Protein AF-A0A9Q0L7C4-F1 (afdb_monomer_lite)

Radius of gyration: 19.55 Å; chains: 1; bounding box: 54×39×62 Å

Sequence (307 aa):
MKTTFSQVNKKNINKKAIEIRDCLKNEELEFISFDTEFSGGLKPINLQNKPEEIHAEYISIAKSFALLQVGISFFFFHKENKEDTKETRKLYCKTYNFWIIPKKYFKSDTQSLLFLLSHNFSFDKHLEKSIQFLPENRIKEKKEEKEKENSEILPEELLLILMKEIFITKKEKKGFVPIVGHNALYDLYFVYQQLLNDIPDFSSFMKLLDETMPLFFDTKYLSSSFLSIPAFLHLPDVYRGAININKEKNLFEIVEMETNTSYHDAGYDSYVTGFSFAIFRELISKENLKKSTKHFFFGDFFFQDKK

pLDDT: mean 84.87, std 16.29, range [29.58, 98.62]

Secondary structure (DSSP, 8-state):
---EEEEE-TTTHHHHHHHHHHHHH-TTEEEEEEEEEESS------TTS-HHHHHHHHHHHHHHB-EEEEEEEEEEEEEE--TTS--EEEEEEEEEEEEEEESS--B--HHHHHHHHHTT--HHHHHHHPEEE--HHHHHHHHHTT-SS-PPPPHHHHHHHHHHHHHT-EETTTEEPPEEESSTHHHHHHIIIIII-----HHHHHHHHHHH-S-EEEHHHHHTTT----TT--HHHHHHHHHHHHHHHT--EE-----S--SSSHHHHHHHHHHHHHHHHHHS-HHHHHHHTS-TTTHHHHHTT--

InterPro domains:
  IPR006941 Ribonuclease CAF1 [PF04857] (8-150)
  IPR006941 Ribonuclease CAF1 [PF04857] (177-277)
  IPR012337 Ribonuclease H-like superfamily [SSF53098] (6-296)
  IPR036397 Ribonuclease H superfamily [G3DSA:3.30.420.10] (7-300)
  IPR051181 CAF1 family poly(A)-specific ribonucleases [PTHR15092] (7-176)

Organism: Anaeramoeba ignava (NCBI:txid1746090)

Foldseek 3Di:
DFADEAEAFQVCLVVVLVVLVVLLPDPQFAAKEKFWAKLDDPDDDPLQDDPQVVVVSLLVQLVAIWTFKMKMKTKGWDWDDDPPDDTFIEIHIYIYIAGATEPDDHDHDPVSVVVCVVQVNDPVCSVVTHQYEAEPVVVVVVVVVPPDDPDDQHSHNSQLVSLLCRQQRQDPPPGDHAYEYAVCLSVVSNCCPGRYHRQDGPVVNLVVCCNRHLRYYHLLVLLVVPDPDDSPDDLVNLLVSLVVLCVVVVLHHYNDYPDPHDPPRGNVSRVSRVSSVVSSVSVDDPVVSVVVSPDPNRPCSNCVPPD

Structure (mmCIF, N/CA/C/O backbone):
data_AF-A0A9Q0L7C4-F1
#
_entry.id   AF-A0A9Q0L7C4-F1
#
loop_
_atom_site.group_PDB
_atom_site.id
_atom_site.type_symbol
_atom_site.label_atom_id
_atom_site.label_alt_id
_atom_site.label_comp_id
_atom_site.label_asym_id
_atom_site.label_entity_id
_atom_site.label_seq_id
_atom_site.pdbx_PDB_ins_code
_atom_site.Cartn_x
_atom_site.Cartn_y
_atom_site.Cartn_z
_atom_site.occupancy
_atom_site.B_iso_or_equiv
_atom_site.auth_seq_id
_atom_site.auth_comp_id
_atom_site.auth_asym_id
_atom_site.auth_atom_id
_atom_site.pdbx_PDB_model_num
ATOM 1 N N . MET A 1 1 ? -19.866 -4.400 10.665 1.00 74.06 1 MET A N 1
ATOM 2 C CA . MET A 1 1 ? -18.869 -4.068 9.619 1.00 74.06 1 MET A CA 1
ATOM 3 C C . MET A 1 1 ? -17.850 -5.195 9.566 1.00 74.06 1 MET A C 1
ATOM 5 O O . MET A 1 1 ? -17.693 -5.864 10.579 1.00 74.06 1 MET A O 1
ATOM 9 N N . LYS A 1 2 ? -17.243 -5.473 8.409 1.00 86.94 2 LYS A N 1
ATOM 10 C CA . LYS A 1 2 ? -16.303 -6.592 8.253 1.00 86.94 2 LYS A CA 1
ATOM 11 C C . LYS A 1 2 ? -15.023 -6.113 7.596 1.00 86.94 2 LYS A C 1
ATOM 13 O O . LYS A 1 2 ? -15.081 -5.270 6.700 1.00 86.94 2 LYS A O 1
ATOM 18 N N . THR A 1 3 ? -13.915 -6.695 8.025 1.00 91.38 3 THR A N 1
ATOM 19 C CA . THR A 1 3 ? -12.651 -6.574 7.317 1.00 91.38 3 THR A CA 1
ATOM 20 C C . THR A 1 3 ? -12.664 -7.478 6.091 1.00 91.38 3 THR A C 1
ATOM 22 O O . THR A 1 3 ? -13.143 -8.610 6.162 1.00 91.38 3 THR A O 1
ATOM 25 N N . THR A 1 4 ? -12.204 -6.972 4.947 1.00 95.25 4 THR A N 1
ATOM 26 C CA . THR A 1 4 ? -12.309 -7.691 3.667 1.00 95.25 4 THR A CA 1
ATOM 27 C C . THR A 1 4 ? -11.027 -7.621 2.860 1.00 95.25 4 THR A C 1
ATOM 29 O O . THR A 1 4 ? -10.454 -6.543 2.731 1.00 95.25 4 THR A O 1
ATOM 32 N N . PHE A 1 5 ? -10.683 -8.726 2.203 1.00 96.00 5 PHE A N 1
ATOM 33 C CA . PHE A 1 5 ? -9.648 -8.791 1.176 1.00 96.00 5 PHE A CA 1
ATOM 34 C C . PHE A 1 5 ? -10.271 -8.859 -0.222 1.00 96.00 5 PHE A C 1
ATOM 36 O O . PHE A 1 5 ? -11.296 -9.512 -0.428 1.00 96.00 5 PHE A O 1
ATOM 43 N N . SER A 1 6 ? -9.666 -8.214 -1.215 1.00 95.50 6 SER A N 1
ATOM 44 C CA . SER A 1 6 ? -10.106 -8.296 -2.607 1.00 95.50 6 SER A CA 1
ATOM 45 C C . SER A 1 6 ? -8.937 -8.245 -3.578 1.00 95.50 6 SER A C 1
ATOM 47 O O . SER A 1 6 ? -8.205 -7.265 -3.634 1.00 95.50 6 SER A O 1
ATOM 49 N N . GLN A 1 7 ? -8.835 -9.261 -4.431 1.00 96.19 7 GLN A N 1
ATOM 50 C CA . GLN A 1 7 ? -7.939 -9.221 -5.580 1.00 96.19 7 GLN A CA 1
ATOM 51 C C . GLN A 1 7 ? -8.499 -8.288 -6.663 1.00 96.19 7 GLN A C 1
ATOM 53 O O . GLN A 1 7 ? -9.640 -8.459 -7.106 1.00 96.19 7 GLN A O 1
ATOM 58 N N . VAL A 1 8 ? -7.687 -7.349 -7.142 1.00 98.00 8 VAL A N 1
ATOM 59 C CA . VAL A 1 8 ? -7.979 -6.447 -8.261 1.00 98.00 8 VAL A CA 1
ATOM 60 C C . VAL A 1 8 ? -7.141 -6.857 -9.469 1.00 98.00 8 VAL A C 1
ATOM 62 O O . VAL A 1 8 ? -5.944 -7.117 -9.358 1.00 98.00 8 VAL A O 1
ATOM 65 N N . ASN A 1 9 ? -7.789 -6.986 -10.623 1.00 97.44 9 ASN A N 1
ATOM 66 C CA . ASN A 1 9 ? -7.196 -7.441 -11.875 1.00 97.44 9 ASN A CA 1
ATOM 67 C C . ASN A 1 9 ? -7.948 -6.847 -13.080 1.00 97.44 9 ASN A C 1
ATOM 69 O O . ASN A 1 9 ? -8.971 -6.173 -12.925 1.00 97.44 9 ASN A O 1
ATOM 73 N N . LYS A 1 10 ? -7.481 -7.121 -14.304 1.00 96.00 10 LYS A N 1
ATOM 74 C CA . LYS A 1 10 ? -8.027 -6.487 -15.518 1.00 96.00 10 LYS A CA 1
ATOM 75 C C . LYS A 1 10 ? -9.510 -6.770 -15.776 1.00 96.00 10 LYS A C 1
ATOM 77 O O . LYS A 1 10 ? -10.153 -5.999 -16.475 1.00 96.00 10 LYS A O 1
ATOM 82 N N . LYS A 1 11 ? -10.062 -7.857 -15.221 1.00 96.06 11 LYS A N 1
ATOM 83 C CA . LYS A 1 11 ? -11.472 -8.242 -15.404 1.00 96.06 11 LYS A CA 1
ATOM 84 C C . LYS A 1 11 ? -12.410 -7.536 -14.425 1.00 96.06 11 LYS A C 1
ATOM 86 O O . LYS A 1 11 ? -13.597 -7.429 -14.710 1.00 96.06 11 LYS A O 1
ATOM 91 N N . ASN A 1 12 ? -11.918 -7.101 -13.262 1.00 97.31 12 ASN A N 1
ATOM 92 C CA . ASN A 1 12 ? -12.771 -6.584 -12.185 1.00 97.31 12 ASN A CA 1
ATOM 93 C C . ASN A 1 12 ? -12.435 -5.158 -11.721 1.00 97.31 12 ASN A C 1
ATOM 95 O O . ASN A 1 12 ? -13.162 -4.636 -10.873 1.00 97.31 12 ASN A O 1
ATOM 99 N N . ILE A 1 13 ? -11.399 -4.519 -12.279 1.00 97.38 13 ILE A N 1
ATOM 100 C CA . ILE A 1 13 ? -10.976 -3.169 -11.881 1.00 97.38 13 ILE A CA 1
ATOM 101 C C . ILE A 1 13 ? -12.117 -2.145 -11.949 1.00 97.38 13 ILE A C 1
ATOM 103 O O . ILE A 1 13 ? -12.251 -1.354 -11.026 1.00 97.38 13 ILE A O 1
ATOM 107 N N . ASN A 1 14 ? -13.003 -2.214 -12.949 1.00 96.00 14 ASN A N 1
ATOM 108 C CA . ASN A 1 14 ? -14.150 -1.303 -13.065 1.00 96.00 14 ASN A CA 1
ATOM 109 C C . ASN A 1 14 ? -15.092 -1.392 -11.855 1.00 96.00 14 ASN A C 1
ATOM 111 O O . ASN A 1 14 ? -15.464 -0.377 -11.271 1.00 96.00 14 ASN A O 1
ATOM 115 N N . LYS A 1 15 ? -15.431 -2.614 -11.426 1.00 96.94 15 LYS A N 1
ATOM 116 C CA . LYS A 1 15 ? -16.264 -2.831 -10.236 1.00 96.94 15 LYS A CA 1
ATOM 117 C C . LYS A 1 15 ? -15.532 -2.383 -8.970 1.00 96.94 15 LYS A C 1
ATOM 119 O O . LYS A 1 15 ? -16.112 -1.702 -8.130 1.00 96.94 15 LYS A O 1
ATOM 124 N N . LYS A 1 16 ? -14.254 -2.746 -8.842 1.00 97.88 16 LYS A N 1
ATOM 125 C CA . LYS A 1 16 ? -13.447 -2.430 -7.656 1.00 97.88 16 LYS A CA 1
ATOM 126 C C . LYS A 1 16 ? -13.162 -0.936 -7.522 1.00 97.88 16 LYS A C 1
ATOM 128 O O . LYS A 1 16 ? -13.118 -0.446 -6.403 1.00 97.88 16 LYS A O 1
ATOM 133 N N . ALA A 1 17 ? -13.075 -0.199 -8.627 1.00 97.88 17 ALA A N 1
ATOM 134 C CA . ALA A 1 17 ? -12.933 1.254 -8.629 1.00 97.88 17 ALA A CA 1
ATOM 135 C C . ALA A 1 17 ? -14.090 1.956 -7.904 1.00 97.88 17 ALA A C 1
ATOM 137 O O . ALA A 1 17 ? -13.863 2.919 -7.176 1.00 97.88 17 ALA A O 1
ATOM 138 N N . ILE A 1 18 ? -15.321 1.462 -8.076 1.00 97.62 18 ILE A N 1
ATOM 139 C CA . ILE A 1 18 ? -16.500 1.988 -7.376 1.00 97.62 18 ILE A CA 1
ATOM 140 C C . ILE A 1 18 ? -16.344 1.752 -5.869 1.00 97.62 18 ILE A C 1
ATOM 142 O O . ILE A 1 18 ? -16.393 2.699 -5.090 1.00 97.62 18 ILE A O 1
ATOM 146 N N . GLU A 1 19 ? -16.038 0.512 -5.473 1.00 97.81 19 GLU A N 1
ATOM 147 C CA . GLU A 1 19 ? -15.849 0.143 -4.063 1.00 97.81 19 GLU A CA 1
ATOM 148 C C . GLU A 1 19 ? -14.710 0.942 -3.393 1.00 97.81 19 GLU A C 1
ATOM 150 O O . GLU A 1 19 ? -14.832 1.363 -2.241 1.00 97.81 19 GLU A O 1
ATOM 155 N N . ILE A 1 20 ? -13.610 1.193 -4.112 1.00 98.31 20 ILE A N 1
ATOM 156 C CA . ILE A 1 20 ? -12.473 2.002 -3.646 1.00 98.31 20 ILE A CA 1
ATOM 157 C C . ILE A 1 20 ? -12.876 3.465 -3.463 1.00 98.31 20 ILE A C 1
ATOM 159 O O . ILE A 1 20 ? -12.565 4.066 -2.436 1.00 98.31 20 ILE A O 1
ATOM 163 N N . ARG A 1 21 ? -13.605 4.050 -4.416 1.00 97.75 21 ARG A N 1
ATOM 164 C CA . ARG A 1 21 ? -14.084 5.433 -4.290 1.00 97.75 21 ARG A CA 1
ATOM 165 C C . ARG A 1 21 ? -15.065 5.596 -3.137 1.00 97.75 21 ARG A C 1
ATOM 167 O O . ARG A 1 21 ? -15.039 6.629 -2.472 1.00 97.75 21 ARG A O 1
ATOM 174 N N . ASP A 1 22 ? -15.869 4.579 -2.844 1.00 97.25 22 ASP A N 1
ATOM 175 C CA . ASP A 1 22 ? -16.721 4.572 -1.654 1.00 97.25 22 ASP A CA 1
ATOM 176 C C . ASP A 1 22 ? -15.884 4.546 -0.365 1.00 97.25 22 ASP A C 1
ATOM 178 O O . ASP A 1 22 ? -16.193 5.265 0.586 1.00 97.25 22 ASP A O 1
ATOM 182 N N . CYS A 1 23 ? -14.772 3.796 -0.343 1.00 97.38 23 CYS A N 1
ATOM 183 C CA . CYS A 1 23 ? -13.805 3.837 0.762 1.00 97.38 23 CYS A CA 1
ATOM 184 C C . CYS A 1 23 ? -13.217 5.244 0.935 1.00 97.38 23 CYS A C 1
ATOM 186 O O . CYS A 1 23 ? -13.205 5.772 2.046 1.00 97.38 23 CYS A O 1
ATOM 188 N N . LEU A 1 24 ? -12.794 5.871 -0.166 1.00 96.75 24 LEU A N 1
ATOM 189 C CA . LEU A 1 24 ? -12.242 7.227 -0.181 1.00 96.75 24 LEU A CA 1
ATOM 190 C C . LEU A 1 24 ? -13.250 8.295 0.237 1.00 96.75 24 LEU A C 1
ATOM 192 O O . LEU A 1 24 ? -12.851 9.310 0.800 1.00 96.75 24 LEU A O 1
ATOM 196 N N . LYS A 1 25 ? -14.549 8.093 -0.002 1.00 95.38 25 LYS A N 1
ATOM 197 C CA . LYS A 1 25 ? -15.619 9.022 0.401 1.00 95.38 25 LYS A CA 1
ATOM 198 C C . LYS A 1 25 ? -16.098 8.810 1.833 1.00 95.38 25 LYS A C 1
ATOM 200 O O . LYS A 1 25 ? -16.542 9.769 2.447 1.00 95.38 25 LYS A O 1
ATOM 205 N N . ASN A 1 26 ? -15.931 7.620 2.403 1.00 94.56 26 ASN A N 1
ATOM 206 C CA . ASN A 1 26 ? -16.371 7.322 3.765 1.00 94.56 26 ASN A CA 1
ATOM 207 C C . ASN A 1 26 ? -15.717 8.260 4.806 1.00 94.56 26 ASN A C 1
ATOM 209 O O . ASN A 1 26 ? -14.494 8.406 4.849 1.00 94.56 26 ASN A O 1
ATOM 213 N N . GLU A 1 27 ? -16.534 8.907 5.638 1.00 92.62 27 GLU A N 1
ATOM 214 C CA . GLU A 1 27 ? -16.107 9.837 6.695 1.00 92.62 27 GLU A CA 1
ATOM 215 C C . GLU A 1 27 ? -15.359 9.146 7.846 1.00 92.62 27 GLU A C 1
ATOM 217 O O . GLU A 1 27 ? -14.544 9.772 8.529 1.00 92.62 27 GLU A O 1
ATOM 222 N N . GLU A 1 28 ? -15.578 7.843 8.034 1.00 93.38 28 GLU A N 1
ATOM 223 C CA . GLU A 1 28 ? -14.842 7.016 8.994 1.00 93.38 28 GLU A CA 1
ATOM 224 C C . GLU A 1 28 ? -13.431 6.659 8.511 1.00 93.38 28 GLU A C 1
ATOM 226 O O . GLU A 1 28 ? -12.688 6.042 9.269 1.00 93.38 28 GLU A O 1
ATOM 231 N N . LEU A 1 29 ? -13.047 7.003 7.270 1.00 95.62 29 LEU A N 1
ATOM 232 C CA . LEU A 1 29 ? -11.689 6.759 6.780 1.00 95.62 29 LEU A CA 1
ATOM 233 C C . LEU A 1 29 ? -10.694 7.560 7.623 1.00 95.62 29 LEU A C 1
ATOM 235 O O . LEU A 1 29 ? -10.816 8.784 7.768 1.00 95.62 29 LEU A O 1
ATOM 239 N N . GLU A 1 30 ? -9.705 6.854 8.156 1.00 94.50 30 GLU A N 1
ATOM 240 C CA . GLU A 1 30 ? -8.716 7.414 9.072 1.00 94.50 30 GLU A CA 1
ATOM 241 C C . GLU A 1 30 ? -7.321 7.474 8.465 1.00 94.50 30 GLU A C 1
ATOM 243 O O . GLU A 1 30 ? -6.618 8.458 8.675 1.00 94.50 30 GLU A O 1
ATOM 248 N N . PHE A 1 31 ? -6.922 6.446 7.719 1.00 96.56 31 PHE A N 1
ATOM 249 C CA . PHE A 1 31 ? -5.659 6.396 6.988 1.00 96.56 31 PHE A CA 1
ATOM 250 C C . PHE A 1 31 ? -5.698 5.279 5.940 1.00 96.56 31 PHE A C 1
ATOM 252 O O . PHE A 1 31 ? -6.603 4.435 5.928 1.00 96.56 31 PHE A O 1
ATOM 259 N N . ILE A 1 32 ? -4.702 5.282 5.063 1.00 98.31 32 ILE A N 1
ATOM 260 C CA . ILE A 1 32 ? -4.476 4.258 4.049 1.00 98.31 32 ILE A CA 1
ATOM 261 C C . ILE A 1 32 ? -3.085 3.689 4.291 1.00 98.31 32 ILE A C 1
ATOM 263 O O . ILE A 1 32 ? -2.140 4.431 4.538 1.00 98.31 32 ILE A O 1
ATOM 267 N N . SER A 1 33 ? -2.954 2.372 4.228 1.00 98.44 33 SER A N 1
ATOM 268 C CA . SER A 1 33 ? -1.645 1.717 4.240 1.00 98.44 33 SER A CA 1
ATOM 269 C C . SER A 1 33 ? -1.411 0.988 2.933 1.00 98.44 33 SER A C 1
ATOM 271 O O . SER A 1 33 ? -2.373 0.589 2.271 1.00 98.44 33 SER A O 1
ATOM 273 N N . PHE A 1 34 ? -0.153 0.801 2.565 1.00 98.38 34 PHE A N 1
ATOM 274 C CA . PHE A 1 34 ? 0.222 0.107 1.346 1.00 98.38 34 PHE A CA 1
ATOM 275 C C . PHE A 1 34 ? 1.518 -0.679 1.525 1.00 98.38 34 PHE A C 1
ATOM 277 O O . PHE A 1 34 ? 2.285 -0.421 2.450 1.00 98.38 34 PHE A O 1
ATOM 284 N N . ASP A 1 35 ? 1.703 -1.639 0.633 1.00 98.25 35 ASP A N 1
ATOM 285 C CA . ASP A 1 35 ? 2.908 -2.447 0.476 1.00 98.25 35 ASP A CA 1
ATOM 286 C C . ASP A 1 35 ? 2.975 -2.926 -0.983 1.00 98.25 35 ASP A C 1
ATOM 288 O O . ASP A 1 35 ? 1.970 -2.831 -1.710 1.00 98.25 35 ASP A O 1
ATOM 292 N N . THR A 1 36 ? 4.139 -3.374 -1.453 1.00 97.69 36 THR A N 1
ATOM 293 C CA . THR A 1 36 ? 4.322 -3.749 -2.855 1.00 97.69 36 THR A CA 1
ATOM 294 C C . THR A 1 36 ? 5.252 -4.943 -3.066 1.00 97.69 36 THR A C 1
ATOM 296 O O . THR A 1 36 ? 6.170 -5.188 -2.297 1.00 97.69 36 THR A O 1
ATOM 299 N N . GLU A 1 37 ? 5.037 -5.664 -4.174 1.00 97.44 37 GLU A N 1
ATOM 300 C CA . GLU A 1 37 ? 5.918 -6.758 -4.609 1.00 97.44 37 GLU A CA 1
ATOM 301 C C . GLU A 1 37 ? 6.603 -6.417 -5.933 1.00 97.44 37 GLU A C 1
ATOM 303 O O . GLU A 1 37 ? 5.961 -5.912 -6.865 1.00 97.44 37 GLU A O 1
ATOM 308 N N . PHE A 1 38 ? 7.886 -6.764 -6.057 1.00 96.06 38 PHE A N 1
ATOM 309 C CA . PHE A 1 38 ? 8.725 -6.400 -7.203 1.00 96.06 38 PHE A CA 1
ATOM 310 C C . PHE A 1 38 ? 9.298 -7.616 -7.931 1.00 96.06 38 PHE A C 1
ATOM 312 O O . PHE A 1 38 ? 9.560 -8.660 -7.342 1.00 96.06 38 PHE A O 1
ATOM 319 N N . SER A 1 39 ? 9.602 -7.461 -9.221 1.00 96.25 39 SER A N 1
ATOM 320 C CA . SER A 1 39 ? 10.328 -8.482 -9.990 1.00 96.25 39 SER A CA 1
ATOM 321 C C . SER A 1 39 ? 11.807 -8.595 -9.617 1.00 96.25 39 SER A C 1
ATOM 323 O O . SER A 1 39 ? 12.495 -9.480 -10.134 1.00 96.25 39 SER A O 1
ATOM 325 N N . GLY A 1 40 ? 12.320 -7.680 -8.796 1.00 94.69 40 GLY A N 1
ATOM 326 C CA . GLY A 1 40 ? 13.713 -7.656 -8.393 1.00 94.69 40 GLY A CA 1
ATOM 327 C C . GLY A 1 40 ? 14.231 -6.277 -8.020 1.00 94.69 40 GLY A C 1
ATOM 328 O O . GLY A 1 40 ? 13.475 -5.315 -7.919 1.00 94.69 40 GLY A O 1
ATOM 329 N N . GLY A 1 41 ? 15.550 -6.191 -7.869 1.00 89.00 41 GLY A N 1
ATOM 330 C CA . GLY A 1 41 ? 16.254 -4.940 -7.587 1.00 89.00 41 GLY A CA 1
ATOM 331 C C . GLY A 1 41 ? 16.372 -4.613 -6.100 1.00 89.00 41 GLY A C 1
ATOM 332 O O . GLY A 1 41 ? 16.829 -3.517 -5.767 1.00 89.00 41 GLY A O 1
ATOM 333 N N . LEU A 1 42 ? 16.002 -5.551 -5.223 1.00 82.56 42 LEU A N 1
ATOM 334 C CA . LEU A 1 42 ? 16.181 -5.455 -3.777 1.00 82.56 42 LEU A CA 1
ATOM 335 C C . LEU A 1 42 ? 17.677 -5.533 -3.447 1.00 82.56 42 LEU A C 1
ATOM 337 O O . LEU A 1 42 ? 18.233 -6.605 -3.208 1.00 82.56 42 LEU A O 1
ATOM 341 N N . LYS A 1 43 ? 18.352 -4.386 -3.491 1.00 74.31 43 LYS A N 1
ATOM 342 C CA . LYS A 1 43 ? 19.759 -4.253 -3.116 1.00 74.31 43 LYS A CA 1
ATOM 343 C C . LYS A 1 43 ? 19.871 -3.515 -1.787 1.00 74.31 43 LYS A C 1
ATOM 345 O O . LYS A 1 43 ? 19.182 -2.510 -1.608 1.00 74.31 43 LYS A O 1
ATOM 350 N N . PRO A 1 44 ? 20.740 -3.968 -0.868 1.00 70.25 44 PRO A N 1
ATOM 351 C CA . PRO A 1 44 ? 21.048 -3.185 0.316 1.00 70.25 44 PRO A CA 1
ATOM 352 C C . PRO A 1 44 ? 21.679 -1.862 -0.128 1.00 70.25 44 PRO A C 1
ATOM 354 O O . PRO A 1 44 ? 22.692 -1.860 -0.828 1.00 70.25 44 PRO A O 1
ATOM 357 N N . ILE A 1 45 ? 21.067 -0.744 0.262 1.00 69.31 45 ILE A N 1
ATOM 358 C CA . ILE A 1 45 ? 21.650 0.573 0.017 1.00 69.31 45 ILE A CA 1
ATOM 359 C C . ILE A 1 45 ? 22.890 0.721 0.886 1.00 69.31 45 ILE A C 1
ATOM 361 O O . ILE A 1 45 ? 22.856 0.433 2.085 1.00 69.31 45 ILE A O 1
ATOM 365 N N . ASN A 1 46 ? 23.954 1.275 0.313 1.00 76.19 46 ASN A N 1
ATOM 366 C CA . ASN A 1 46 ? 25.014 1.833 1.131 1.00 76.19 46 ASN A CA 1
ATOM 367 C C . ASN A 1 46 ? 24.579 3.200 1.675 1.00 76.19 46 ASN A C 1
ATOM 369 O O . ASN A 1 46 ? 24.684 4.207 0.979 1.00 76.19 46 ASN A O 1
ATOM 373 N N . LEU A 1 47 ? 24.110 3.236 2.923 1.00 70.06 47 LEU A N 1
ATOM 374 C CA . LEU A 1 47 ? 23.676 4.469 3.594 1.00 70.06 47 LEU A CA 1
ATOM 375 C C . LEU A 1 47 ? 24.807 5.492 3.808 1.00 70.06 47 LEU A C 1
ATOM 377 O O . LEU A 1 47 ? 24.539 6.614 4.220 1.00 70.06 47 LEU A O 1
ATOM 381 N N . GLN A 1 48 ? 26.061 5.138 3.507 1.00 78.88 48 GLN A N 1
ATOM 382 C CA . GLN A 1 48 ? 27.178 6.086 3.482 1.00 78.88 48 GLN A CA 1
ATOM 383 C C . GLN A 1 48 ? 27.191 6.963 2.220 1.00 78.88 48 GLN A C 1
ATOM 385 O O . GLN A 1 48 ? 27.891 7.978 2.194 1.00 78.88 48 GLN A O 1
ATOM 390 N N . A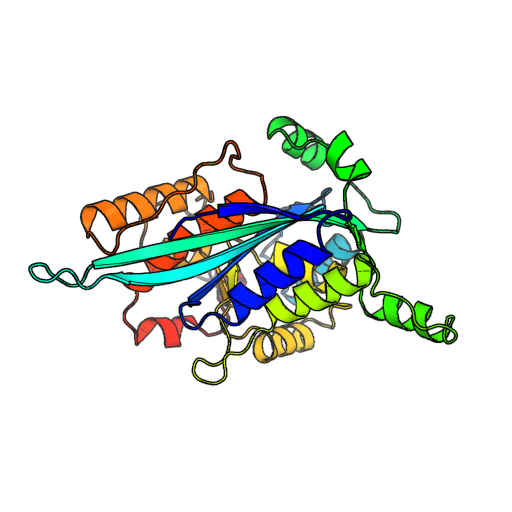SN A 1 49 ? 26.454 6.578 1.173 1.00 82.62 49 ASN A N 1
ATOM 391 C CA . ASN A 1 49 ? 26.338 7.361 -0.053 1.00 82.62 49 ASN A CA 1
ATOM 392 C C . ASN A 1 49 ? 25.543 8.649 0.198 1.00 82.62 49 ASN A C 1
ATOM 394 O O . ASN A 1 49 ? 24.748 8.752 1.136 1.00 82.62 49 ASN A O 1
ATOM 398 N N . LYS A 1 50 ? 25.729 9.643 -0.674 1.00 87.81 50 LYS A N 1
ATOM 399 C CA . LYS A 1 50 ? 24.960 10.890 -0.581 1.00 87.81 50 LYS A CA 1
ATOM 400 C C . LYS A 1 50 ? 23.478 10.641 -0.907 1.00 87.81 50 LYS A C 1
ATOM 402 O O . LYS A 1 50 ? 23.186 9.783 -1.745 1.00 87.81 50 LYS A O 1
ATOM 407 N N . PRO A 1 51 ? 22.538 11.414 -0.329 1.00 87.00 51 PRO A N 1
ATOM 408 C CA . PRO A 1 51 ? 21.110 11.277 -0.623 1.00 87.00 51 PRO A CA 1
ATOM 409 C C . PRO A 1 51 ? 20.788 11.308 -2.122 1.00 87.00 51 PRO A C 1
ATOM 411 O O . PRO A 1 51 ? 19.982 10.514 -2.598 1.00 87.00 51 PRO A O 1
ATOM 414 N N . GLU A 1 52 ? 21.462 12.169 -2.884 1.00 90.69 52 GLU A N 1
ATOM 415 C CA . GLU A 1 52 ? 21.283 12.305 -4.330 1.00 90.69 52 GLU A CA 1
ATOM 416 C C . GLU A 1 52 ? 21.757 11.067 -5.107 1.00 90.69 52 GLU A C 1
ATOM 418 O O . GLU A 1 52 ? 21.156 10.705 -6.119 1.00 90.69 52 GLU A O 1
ATOM 423 N N . GLU A 1 53 ? 22.810 10.396 -4.635 1.00 90.62 53 GLU A N 1
ATOM 424 C CA . GLU A 1 53 ? 23.332 9.166 -5.244 1.00 90.62 53 GLU A CA 1
ATOM 425 C C . GLU A 1 53 ? 22.357 8.007 -5.022 1.00 90.62 53 GLU A C 1
ATOM 427 O O . GLU A 1 53 ? 22.037 7.272 -5.956 1.00 90.62 53 GLU A O 1
ATOM 432 N N . ILE A 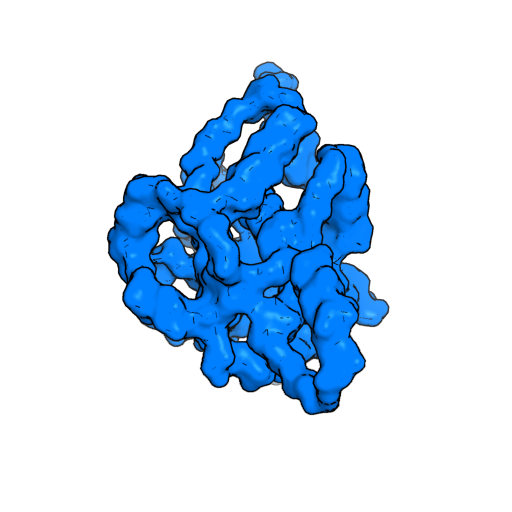1 54 ? 21.819 7.896 -3.807 1.00 89.19 54 ILE A N 1
ATOM 433 C CA . ILE A 1 54 ? 20.824 6.879 -3.444 1.00 89.19 54 ILE A CA 1
ATOM 434 C C . ILE A 1 54 ? 19.519 7.113 -4.195 1.00 89.19 54 ILE A C 1
ATOM 436 O O . ILE A 1 54 ? 18.930 6.180 -4.737 1.00 89.19 54 ILE A O 1
ATOM 440 N N . HIS A 1 55 ? 19.097 8.370 -4.291 1.00 91.94 55 HIS A N 1
ATOM 441 C CA . HIS A 1 55 ? 17.955 8.777 -5.093 1.00 91.94 55 HIS A CA 1
ATOM 442 C C . HIS A 1 55 ? 18.121 8.375 -6.568 1.00 91.94 55 HIS A C 1
ATOM 444 O O . HIS A 1 55 ? 17.225 7.753 -7.144 1.00 91.94 55 HIS A O 1
ATOM 450 N N . ALA A 1 56 ? 19.277 8.660 -7.176 1.00 93.00 56 ALA A N 1
ATOM 451 C CA . ALA A 1 56 ? 19.562 8.271 -8.557 1.00 93.00 56 ALA A CA 1
ATOM 452 C C . ALA A 1 56 ? 19.583 6.742 -8.745 1.00 93.00 56 ALA A C 1
ATOM 454 O O . ALA A 1 56 ? 19.070 6.232 -9.748 1.00 93.00 56 ALA A O 1
ATOM 455 N N . GLU A 1 57 ? 20.135 6.000 -7.781 1.00 92.12 57 GLU A N 1
ATOM 456 C CA . GLU A 1 57 ? 20.130 4.537 -7.788 1.00 92.12 57 GLU A CA 1
ATOM 457 C C . GLU A 1 57 ? 18.701 3.982 -7.729 1.00 92.12 57 GLU A C 1
ATOM 459 O O . GLU A 1 57 ? 18.327 3.148 -8.557 1.00 92.12 57 GLU A O 1
ATOM 464 N N . TYR A 1 58 ? 17.866 4.496 -6.827 1.00 92.88 58 TYR A N 1
ATOM 465 C CA . TYR A 1 58 ? 16.473 4.076 -6.689 1.00 92.88 58 TYR A CA 1
ATOM 466 C C . TYR A 1 58 ? 15.649 4.349 -7.946 1.00 92.88 58 TYR A C 1
ATOM 468 O O . TYR A 1 58 ? 14.915 3.469 -8.395 1.00 92.88 58 TYR A O 1
ATOM 476 N N . ILE A 1 59 ? 15.822 5.513 -8.579 1.00 94.00 59 ILE A N 1
ATOM 477 C CA . ILE A 1 59 ? 15.194 5.805 -9.876 1.00 94.00 59 ILE A CA 1
ATOM 478 C C . ILE A 1 59 ? 15.649 4.800 -10.938 1.00 94.00 59 ILE A C 1
ATOM 480 O O . ILE A 1 59 ? 14.829 4.274 -11.692 1.00 94.00 59 ILE A O 1
ATOM 484 N N . SER A 1 60 ? 16.953 4.524 -11.018 1.00 94.25 60 SER A N 1
ATOM 485 C CA . SER A 1 60 ? 17.517 3.585 -11.996 1.00 94.25 60 SER A CA 1
ATOM 486 C C . SER A 1 60 ? 16.931 2.179 -11.840 1.00 94.25 60 SER A C 1
ATOM 488 O O . SER A 1 60 ? 16.562 1.527 -12.826 1.00 94.25 60 SER A O 1
ATOM 490 N N . ILE A 1 61 ? 16.784 1.730 -10.594 1.00 94.38 61 ILE A N 1
ATOM 491 C CA . ILE A 1 61 ? 16.197 0.437 -10.261 1.00 94.38 61 ILE A CA 1
ATOM 492 C C . ILE A 1 61 ? 14.694 0.423 -10.577 1.00 94.38 61 ILE A C 1
ATOM 494 O O . ILE A 1 61 ? 14.249 -0.463 -11.309 1.00 94.38 61 ILE A O 1
ATOM 498 N N . ALA A 1 62 ? 13.937 1.432 -10.140 1.00 94.12 62 ALA A N 1
ATOM 499 C CA . ALA A 1 62 ? 12.498 1.550 -10.390 1.00 94.12 62 ALA A CA 1
ATOM 500 C C . ALA A 1 62 ? 12.146 1.684 -11.884 1.00 94.12 62 ALA A C 1
ATOM 502 O O . ALA A 1 62 ? 11.057 1.294 -12.296 1.00 94.12 62 ALA A O 1
ATOM 503 N N . LYS A 1 63 ? 13.060 2.191 -12.723 1.00 92.69 63 LYS A N 1
ATOM 504 C CA . LYS A 1 63 ? 12.922 2.187 -14.194 1.00 92.69 63 LYS A CA 1
ATOM 505 C C . LYS A 1 63 ? 13.239 0.833 -14.833 1.00 92.69 63 LYS A C 1
ATOM 507 O O . LYS A 1 63 ? 12.830 0.588 -15.967 1.00 92.69 63 LYS A O 1
ATOM 512 N N . SER A 1 64 ? 14.016 -0.005 -14.151 1.00 94.06 64 SER A N 1
ATOM 513 C CA . SER A 1 64 ? 14.556 -1.251 -14.697 1.00 94.06 64 SER A CA 1
ATOM 514 C C . SER A 1 64 ? 13.729 -2.478 -14.329 1.00 94.06 64 SER A C 1
ATOM 516 O O . SER A 1 64 ? 13.533 -3.338 -15.183 1.00 94.06 64 SER A O 1
ATOM 518 N N . PHE A 1 65 ? 13.290 -2.589 -13.078 1.00 96.19 65 PHE A N 1
ATOM 519 C CA . PHE A 1 65 ? 12.515 -3.720 -12.559 1.00 96.19 65 PHE A CA 1
ATOM 520 C C . PHE A 1 65 ? 11.016 -3.404 -12.583 1.00 96.19 65 PHE A C 1
ATOM 522 O O . PHE A 1 65 ? 10.628 -2.274 -12.854 1.00 96.19 65 PHE A O 1
ATOM 529 N N . ALA A 1 66 ? 10.156 -4.389 -12.350 1.00 95.06 66 ALA A N 1
ATOM 530 C CA . ALA A 1 66 ? 8.707 -4.241 -12.409 1.00 95.06 66 ALA A CA 1
ATOM 531 C C . ALA A 1 66 ? 8.075 -4.237 -11.023 1.00 95.06 66 ALA A C 1
ATOM 533 O O . ALA A 1 66 ? 8.402 -5.075 -10.187 1.00 95.06 66 ALA A O 1
ATOM 534 N N . LEU A 1 67 ? 7.094 -3.358 -10.849 1.00 95.81 67 LEU A N 1
ATOM 535 C CA . LEU A 1 67 ? 6.077 -3.472 -9.817 1.00 95.81 67 LEU A CA 1
ATOM 536 C C . LEU A 1 67 ? 5.059 -4.542 -10.243 1.00 95.81 67 LEU A C 1
ATOM 538 O O . LEU A 1 67 ? 4.461 -4.436 -11.318 1.00 95.81 67 LEU A O 1
ATOM 542 N N . LEU A 1 68 ? 4.900 -5.588 -9.434 1.00 97.25 68 LEU A N 1
ATOM 543 C CA . LEU A 1 68 ? 4.042 -6.741 -9.723 1.00 97.25 68 LEU A CA 1
ATOM 544 C C . LEU A 1 68 ? 2.741 -6.692 -8.921 1.00 97.25 68 LEU A C 1
ATOM 546 O O . LEU A 1 68 ? 1.670 -7.001 -9.453 1.00 97.25 68 LEU A O 1
ATOM 550 N N . GLN A 1 69 ? 2.814 -6.304 -7.651 1.00 97.81 69 GLN A N 1
ATOM 551 C CA . GLN A 1 69 ? 1.633 -6.120 -6.816 1.00 97.81 69 GLN A CA 1
ATOM 552 C C . GLN A 1 69 ? 1.672 -4.790 -6.081 1.00 97.81 69 GLN A C 1
ATOM 554 O O . GLN A 1 69 ? 2.742 -4.313 -5.712 1.00 97.81 69 GLN A O 1
ATOM 559 N N . VAL A 1 70 ? 0.490 -4.221 -5.856 1.00 98.25 70 VAL A N 1
ATOM 560 C CA . VAL A 1 70 ? 0.292 -3.094 -4.941 1.00 98.25 70 VAL A CA 1
ATOM 561 C C . VAL A 1 70 ? -0.852 -3.454 -4.016 1.00 98.25 70 VAL A C 1
ATOM 563 O O . VAL A 1 70 ? -1.996 -3.568 -4.455 1.00 98.25 70 VAL A O 1
ATOM 566 N N . GLY A 1 71 ? -0.555 -3.649 -2.743 1.00 98.38 71 GLY A N 1
ATOM 567 C CA . GLY A 1 71 ? -1.555 -3.856 -1.714 1.00 98.38 71 GLY A CA 1
ATOM 568 C C . GLY A 1 71 ? -1.965 -2.530 -1.114 1.00 98.38 71 GLY A C 1
ATOM 569 O O . GLY A 1 71 ? -1.110 -1.741 -0.736 1.00 98.38 71 GLY A O 1
ATOM 570 N N . ILE A 1 72 ? -3.266 -2.269 -1.029 1.00 98.62 72 ILE A N 1
ATOM 571 C CA . ILE A 1 72 ? -3.804 -1.030 -0.462 1.00 98.62 72 ILE A CA 1
ATOM 572 C C . ILE A 1 72 ? -4.904 -1.377 0.526 1.00 98.62 72 ILE A C 1
ATOM 574 O O . ILE A 1 72 ? -5.894 -2.008 0.160 1.00 98.62 72 ILE A O 1
ATOM 578 N N . SER A 1 73 ? -4.768 -0.912 1.762 1.00 98.62 73 SER A N 1
ATOM 579 C CA . SER A 1 73 ? -5.730 -1.152 2.833 1.00 98.62 73 SER A CA 1
ATOM 580 C C . SER A 1 73 ? -6.247 0.166 3.393 1.00 98.62 73 SER A C 1
ATOM 582 O O . SER A 1 73 ? -5.483 0.983 3.908 1.00 98.62 73 SER A O 1
ATOM 584 N N . PHE A 1 74 ? -7.562 0.358 3.309 1.00 98.50 74 PHE A N 1
ATOM 585 C CA . PHE A 1 74 ? -8.281 1.511 3.853 1.00 98.50 74 PHE A CA 1
ATOM 586 C C . PHE A 1 74 ? -8.751 1.195 5.269 1.00 98.50 74 PHE A C 1
ATOM 588 O O . PHE A 1 74 ? -9.470 0.212 5.446 1.00 98.50 74 PHE A O 1
ATOM 595 N N . PHE A 1 75 ? -8.377 2.011 6.255 1.00 98.00 75 PHE A N 1
ATOM 596 C CA . PHE A 1 75 ? -8.675 1.768 7.669 1.00 98.00 75 PHE A CA 1
ATOM 597 C C . PHE A 1 75 ? -9.746 2.705 8.213 1.00 98.00 75 PHE A C 1
ATOM 599 O O . PHE A 1 75 ? -9.699 3.920 8.002 1.00 98.00 75 PHE A O 1
ATOM 606 N N . PHE A 1 76 ? -10.682 2.125 8.963 1.00 96.62 76 PHE A N 1
ATOM 607 C CA . PHE A 1 76 ? -11.863 2.810 9.469 1.00 96.62 76 PHE A CA 1
ATOM 608 C C . PHE A 1 76 ? -12.050 2.537 10.958 1.00 96.62 76 PHE A C 1
ATOM 610 O O . PHE A 1 76 ? -12.013 1.382 11.391 1.00 96.62 76 PHE A O 1
ATOM 617 N N . PHE A 1 77 ? -12.307 3.594 11.729 1.00 93.12 77 PHE A N 1
ATOM 618 C CA . PHE A 1 77 ? -12.746 3.470 13.117 1.00 93.12 77 PHE A CA 1
ATOM 619 C C . PHE A 1 77 ? -14.253 3.681 13.209 1.00 93.12 77 PHE A C 1
ATOM 621 O O . PHE A 1 77 ? -14.742 4.790 13.003 1.00 93.12 77 PHE A O 1
ATOM 628 N N . HIS A 1 78 ? -14.969 2.629 13.594 1.00 90.75 78 HIS A N 1
ATOM 629 C CA . HIS A 1 78 ? -16.386 2.713 13.916 1.00 90.75 78 HIS A CA 1
ATOM 630 C C . HIS A 1 78 ? -16.583 2.843 15.425 1.00 90.75 78 HIS A C 1
ATOM 632 O O . HIS A 1 78 ? -15.958 2.125 16.214 1.00 90.75 78 HIS A O 1
ATOM 638 N N . LYS A 1 79 ? -17.459 3.761 15.828 1.00 85.38 79 LYS A N 1
ATOM 639 C CA . LYS A 1 79 ? -17.871 3.942 17.222 1.00 85.38 79 LYS A CA 1
ATOM 640 C C . LYS A 1 79 ? -19.150 3.158 17.463 1.00 85.38 79 LYS A C 1
ATOM 642 O O . LYS A 1 79 ? -20.146 3.399 16.789 1.00 85.38 79 LYS A O 1
ATOM 647 N N . GLU A 1 80 ? -19.126 2.249 18.429 1.00 77.69 80 GLU A N 1
ATOM 648 C CA . GLU A 1 80 ? -20.313 1.504 18.833 1.00 77.69 80 GLU A CA 1
ATOM 649 C C . GLU A 1 80 ? -20.788 2.028 20.195 1.00 77.69 80 GLU A C 1
ATOM 651 O O . GLU A 1 80 ? -20.099 1.878 21.207 1.00 77.69 80 GLU A O 1
ATOM 656 N N . ASN A 1 81 ? -21.960 2.668 20.214 1.00 65.75 81 ASN A N 1
ATOM 657 C CA . ASN A 1 81 ? -22.619 3.068 21.454 1.00 65.75 81 ASN A CA 1
ATOM 658 C C . ASN A 1 81 ? -23.402 1.867 21.984 1.00 65.75 81 ASN A C 1
ATOM 660 O O . ASN A 1 81 ? -24.436 1.505 21.426 1.00 65.75 81 ASN A O 1
ATOM 664 N N . LYS A 1 82 ? -22.905 1.241 23.049 1.00 60.22 82 LYS A N 1
ATOM 665 C CA . LYS A 1 82 ? -23.671 0.255 23.815 1.00 60.22 82 LYS A CA 1
ATOM 666 C C . LYS A 1 82 ? -24.313 0.970 24.994 1.00 60.22 82 LYS A C 1
ATOM 668 O O . LYS A 1 82 ? -23.614 1.667 25.723 1.00 60.22 82 LYS A O 1
ATOM 673 N N . GLU A 1 83 ? -25.622 0.786 25.158 1.00 58.25 83 GLU A N 1
ATOM 674 C CA . GLU A 1 83 ? -26.472 1.523 26.108 1.00 58.25 83 GLU A CA 1
ATOM 675 C C . GLU A 1 83 ? -26.028 1.414 27.585 1.00 58.25 83 GLU A C 1
ATOM 677 O O . GLU A 1 83 ? -26.450 2.245 28.376 1.00 58.25 83 GLU A O 1
ATOM 682 N N . ASP A 1 84 ? -25.104 0.504 27.939 1.00 58.59 84 ASP A N 1
ATOM 683 C CA . ASP A 1 84 ? -24.644 0.276 29.323 1.00 58.59 84 ASP A CA 1
ATOM 684 C C . ASP A 1 84 ? -23.119 0.042 29.501 1.00 58.59 84 ASP A C 1
ATOM 686 O O . ASP A 1 84 ? -22.668 -0.391 30.564 1.00 58.59 84 ASP A O 1
ATOM 690 N N . THR A 1 85 ? -22.267 0.323 28.502 1.00 56.34 85 THR A N 1
ATOM 691 C CA . THR A 1 85 ? -20.797 0.156 28.639 1.00 56.34 85 THR A CA 1
ATOM 692 C C . THR A 1 85 ? -20.001 1.339 28.087 1.00 56.34 85 THR A C 1
ATOM 694 O O . THR A 1 85 ? -20.481 2.057 27.215 1.00 56.34 85 THR A O 1
ATOM 697 N N . LYS A 1 86 ? -18.749 1.518 28.556 1.00 62.00 86 LYS A N 1
ATOM 698 C CA . LYS A 1 86 ? -17.765 2.458 27.969 1.00 62.00 86 LYS A CA 1
ATOM 699 C C . LYS A 1 86 ? -17.790 2.367 26.435 1.00 62.00 86 LYS A C 1
ATOM 701 O O . LYS A 1 86 ? -17.781 1.261 25.905 1.00 62.00 86 LYS A O 1
ATOM 706 N N . GLU A 1 87 ? -17.782 3.516 25.756 1.00 66.00 87 GLU A N 1
ATOM 707 C CA . GLU A 1 87 ? -17.711 3.623 24.290 1.00 66.00 87 GLU A CA 1
ATOM 708 C C . GLU A 1 87 ? -16.565 2.746 23.752 1.00 66.00 87 GLU A C 1
ATOM 710 O O . GLU A 1 87 ? -15.392 2.995 24.039 1.00 66.00 87 GLU A O 1
ATOM 715 N N . THR A 1 88 ? -16.900 1.693 23.003 1.00 76.19 88 THR A N 1
ATOM 716 C CA . THR A 1 88 ? -15.918 0.794 22.383 1.00 76.19 88 THR A CA 1
ATOM 717 C C . THR A 1 88 ? -15.725 1.176 20.921 1.00 76.19 88 THR A C 1
ATOM 719 O O . THR A 1 88 ? -16.689 1.273 20.158 1.00 76.19 88 THR A O 1
ATOM 722 N N . ARG A 1 89 ? -14.469 1.382 20.515 1.00 89.81 89 ARG A N 1
ATOM 723 C CA . ARG A 1 89 ? -14.094 1.608 19.115 1.00 89.81 89 ARG A CA 1
ATOM 724 C C . ARG A 1 89 ? -13.719 0.283 18.461 1.00 89.81 89 ARG A C 1
ATOM 726 O O . ARG A 1 89 ? -12.959 -0.490 19.040 1.00 89.81 89 ARG A O 1
ATOM 733 N N . LYS A 1 90 ? -14.210 0.065 17.243 1.00 93.44 90 LYS A N 1
ATOM 734 C CA . LYS A 1 90 ? -13.856 -1.073 16.390 1.00 93.44 90 LYS A CA 1
ATOM 735 C C . LYS A 1 90 ? -13.035 -0.583 15.208 1.00 93.44 90 LYS A C 1
ATOM 737 O O . LYS A 1 90 ? -13.468 0.331 14.503 1.00 93.44 90 LYS A O 1
ATOM 742 N N . LEU A 1 91 ? -11.873 -1.187 14.989 1.00 95.50 91 LEU A N 1
ATOM 743 C CA . LEU A 1 91 ? -11.055 -0.957 13.806 1.00 95.50 91 LEU A CA 1
ATOM 744 C C . LEU A 1 91 ? -11.274 -2.089 12.804 1.00 95.50 91 LEU A C 1
ATOM 746 O O . LEU A 1 91 ? -11.113 -3.263 13.137 1.00 95.50 91 LEU A O 1
ATOM 750 N N . TYR A 1 92 ? -11.612 -1.724 11.574 1.00 96.19 92 TYR A N 1
ATOM 751 C CA . TYR A 1 92 ? -11.714 -2.646 10.446 1.00 96.19 92 TYR A CA 1
ATOM 752 C C . TYR A 1 92 ? -11.045 -2.031 9.217 1.00 96.19 92 TYR A C 1
ATOM 754 O O . TYR A 1 92 ? -10.850 -0.813 9.149 1.00 96.19 92 TYR A O 1
ATOM 762 N N . CYS A 1 93 ? -10.709 -2.858 8.229 1.00 97.25 93 CYS A N 1
ATOM 763 C CA . CYS A 1 93 ? -10.149 -2.358 6.978 1.00 97.25 93 CYS A CA 1
ATOM 764 C C . CYS A 1 93 ? -10.731 -3.031 5.736 1.00 97.25 93 CYS A C 1
ATOM 766 O O . CYS A 1 93 ? -11.297 -4.123 5.777 1.00 97.25 93 CYS A O 1
ATOM 768 N N . LYS A 1 94 ? -10.597 -2.358 4.596 1.00 97.62 94 LYS A N 1
ATOM 769 C CA . LYS A 1 94 ? -10.875 -2.942 3.283 1.00 97.62 94 LYS A CA 1
ATOM 770 C C . LYS A 1 94 ? -9.585 -2.954 2.483 1.00 97.62 94 LYS A C 1
ATOM 772 O O . LYS A 1 94 ? -9.038 -1.892 2.204 1.00 97.62 94 LYS A O 1
ATOM 777 N N . THR A 1 95 ? -9.124 -4.145 2.137 1.00 98.00 95 THR A N 1
ATOM 778 C CA . THR A 1 95 ? -7.849 -4.390 1.470 1.00 98.00 95 THR A CA 1
ATOM 779 C C . THR A 1 95 ? -8.072 -4.781 0.017 1.00 98.00 95 THR A C 1
ATOM 781 O O . THR A 1 95 ? -8.891 -5.649 -0.293 1.00 98.00 95 THR A O 1
ATOM 784 N N . TYR A 1 96 ? -7.314 -4.151 -0.873 1.00 98.31 96 TYR A N 1
ATOM 785 C CA . TYR A 1 96 ? -7.311 -4.380 -2.307 1.00 98.31 96 TYR A CA 1
ATOM 786 C C . TYR A 1 96 ? -5.883 -4.698 -2.742 1.00 98.31 96 TYR A C 1
ATOM 788 O O . TYR A 1 96 ? -5.022 -3.824 -2.695 1.00 98.31 96 TYR A O 1
ATOM 796 N N . ASN A 1 97 ? -5.631 -5.937 -3.161 1.00 97.81 97 ASN A N 1
ATOM 797 C CA . ASN A 1 97 ? -4.356 -6.311 -3.764 1.00 97.81 97 ASN A CA 1
ATOM 798 C C . ASN A 1 97 ? -4.472 -6.153 -5.283 1.00 97.81 97 ASN A C 1
ATOM 800 O O . ASN A 1 97 ? -5.308 -6.808 -5.899 1.00 97.81 97 ASN A O 1
ATOM 804 N N . PHE A 1 98 ? -3.695 -5.273 -5.901 1.00 98.31 98 PHE A N 1
ATOM 805 C CA . PHE A 1 98 ? -3.706 -5.050 -7.343 1.00 98.31 98 PHE A CA 1
ATOM 806 C C . PHE A 1 98 ? -2.653 -5.919 -8.014 1.00 98.31 98 PHE A C 1
ATOM 808 O O . PHE A 1 98 ? -1.468 -5.766 -7.752 1.00 98.31 98 PHE A O 1
ATOM 815 N N . TRP A 1 99 ? -3.072 -6.786 -8.936 1.00 97.88 99 TRP A N 1
ATOM 816 C CA . TRP A 1 99 ? -2.147 -7.463 -9.841 1.00 97.88 99 TRP A CA 1
ATOM 817 C C . TRP A 1 99 ? -1.927 -6.610 -11.073 1.00 97.88 99 TRP A C 1
ATOM 819 O O . TRP A 1 99 ? -2.862 -6.338 -11.837 1.00 97.88 99 TRP A O 1
ATOM 829 N N . ILE A 1 100 ? -0.684 -6.184 -11.247 1.00 97.50 100 ILE A N 1
ATOM 830 C CA . ILE A 1 100 ? -0.285 -5.254 -12.288 1.00 97.50 100 ILE A CA 1
ATOM 831 C C . ILE A 1 100 ? 0.983 -5.749 -12.976 1.00 97.50 100 ILE A C 1
ATOM 833 O O . ILE A 1 100 ? 1.757 -6.519 -12.413 1.00 97.50 100 ILE A O 1
ATOM 837 N N . ILE A 1 101 ? 1.180 -5.346 -14.227 1.00 96.19 101 ILE A N 1
ATOM 838 C CA . ILE A 1 101 ? 2.401 -5.671 -14.961 1.00 96.19 101 ILE A CA 1
ATOM 839 C C . ILE A 1 101 ? 2.749 -4.568 -15.966 1.00 96.19 101 ILE A C 1
ATOM 841 O O . ILE A 1 101 ? 1.855 -4.065 -16.655 1.00 96.19 101 ILE A O 1
ATOM 845 N N . PRO A 1 102 ? 4.027 -4.176 -16.104 1.00 93.69 102 PRO A N 1
ATOM 846 C CA . PRO A 1 102 ? 4.408 -3.211 -17.122 1.00 93.69 102 PRO A CA 1
ATOM 847 C C . PRO A 1 102 ? 4.085 -3.725 -18.527 1.00 93.69 102 PRO A C 1
ATOM 849 O O . PRO A 1 102 ? 4.305 -4.888 -18.857 1.00 93.69 102 PRO A O 1
ATOM 852 N N . LYS A 1 103 ? 3.614 -2.832 -19.401 1.00 89.50 103 LYS A N 1
ATOM 853 C CA . LYS A 1 103 ? 3.385 -3.149 -20.824 1.00 89.50 103 LYS A CA 1
ATOM 854 C C . LYS A 1 103 ? 4.684 -3.266 -21.636 1.00 89.50 103 LYS A C 1
ATOM 856 O O . LYS A 1 103 ? 4.661 -3.730 -22.772 1.00 89.50 103 LYS A O 1
ATOM 861 N N . LYS A 1 104 ? 5.804 -2.788 -21.084 1.00 85.31 104 LYS A N 1
ATOM 862 C CA . LYS A 1 104 ? 7.142 -2.845 -21.690 1.00 85.31 104 LYS A CA 1
ATOM 863 C C . LYS A 1 104 ? 8.008 -3.897 -20.996 1.00 85.31 104 LYS A C 1
ATOM 865 O O . LYS A 1 104 ? 7.655 -4.400 -19.936 1.00 85.31 104 LYS A O 1
ATOM 870 N N . TYR A 1 105 ? 9.160 -4.181 -21.597 1.00 88.81 105 TYR A N 1
ATOM 871 C CA . TYR A 1 105 ? 10.191 -5.019 -20.995 1.00 88.81 105 TYR A CA 1
ATOM 872 C C . TYR A 1 105 ? 10.622 -4.490 -19.626 1.00 88.81 105 TYR A C 1
ATOM 874 O O . TYR A 1 105 ? 10.779 -3.282 -19.441 1.00 88.81 105 TYR A O 1
ATOM 882 N N . PHE A 1 106 ? 10.859 -5.418 -18.709 1.00 94.50 106 PHE A N 1
ATOM 883 C CA . PHE A 1 106 ? 11.409 -5.171 -17.385 1.00 94.50 106 PHE A CA 1
ATOM 884 C C . PHE A 1 106 ? 12.460 -6.237 -17.069 1.00 94.50 106 PHE A C 1
ATOM 886 O O . PHE A 1 106 ? 12.453 -7.331 -17.637 1.00 94.50 106 PHE A O 1
ATOM 893 N N . LYS A 1 107 ? 13.379 -5.909 -16.166 1.00 96.19 107 LYS A N 1
ATOM 894 C CA . LYS A 1 107 ? 14.356 -6.841 -15.605 1.00 96.19 107 LYS A CA 1
ATOM 895 C C . LYS A 1 107 ? 13.754 -7.588 -14.427 1.00 96.19 107 LYS A C 1
ATOM 897 O O . LYS A 1 107 ? 12.873 -7.091 -13.728 1.00 96.19 107 LYS A O 1
ATOM 902 N N . SER A 1 108 ? 14.285 -8.768 -14.172 1.00 95.50 108 SER A N 1
ATOM 903 C CA . SER A 1 108 ? 13.975 -9.540 -12.983 1.00 95.50 108 SER A CA 1
ATOM 904 C C . SER A 1 108 ? 15.239 -10.234 -12.504 1.00 95.50 108 SER A C 1
ATOM 906 O O . SER A 1 108 ? 16.111 -10.540 -13.322 1.00 95.50 108 SER A O 1
ATOM 908 N N . ASP A 1 109 ? 15.361 -10.430 -11.195 1.00 94.56 109 ASP A N 1
ATOM 909 C CA . ASP A 1 109 ? 16.435 -11.235 -10.627 1.00 94.56 109 ASP A CA 1
ATOM 910 C C . ASP A 1 109 ? 15.903 -12.550 -10.057 1.00 94.56 109 ASP A C 1
ATOM 912 O O . ASP A 1 109 ? 14.781 -12.651 -9.558 1.00 94.56 109 ASP A O 1
ATOM 916 N N . THR A 1 110 ? 16.730 -13.586 -10.177 1.00 94.94 110 THR A N 1
ATOM 917 C CA . THR A 1 110 ? 16.376 -14.952 -9.794 1.00 94.94 110 THR A CA 1
ATOM 918 C C . THR A 1 110 ? 16.020 -15.059 -8.316 1.00 94.94 110 THR A C 1
ATOM 920 O O . THR A 1 110 ? 15.133 -15.832 -7.966 1.00 94.94 110 THR A O 1
ATOM 923 N N . GLN A 1 111 ? 16.687 -14.295 -7.447 1.00 94.00 111 GLN A N 1
ATOM 924 C CA . GLN A 1 111 ? 16.462 -14.369 -6.008 1.00 94.00 111 GLN A CA 1
ATOM 925 C C . GLN A 1 111 ? 15.060 -13.870 -5.648 1.00 94.00 111 GLN A C 1
ATOM 927 O O . GLN A 1 111 ? 14.342 -14.574 -4.942 1.00 94.00 111 GLN A O 1
ATOM 932 N N . SER A 1 112 ? 14.640 -12.722 -6.180 1.00 94.00 112 SER A N 1
ATOM 933 C CA . SER A 1 112 ? 13.291 -12.193 -5.980 1.00 94.00 112 SER A CA 1
ATOM 934 C C . SER A 1 112 ? 12.217 -13.103 -6.572 1.00 94.00 112 SER A C 1
ATOM 936 O O . SER A 1 112 ? 11.216 -13.361 -5.911 1.00 94.00 112 SER A O 1
ATOM 938 N N . LEU A 1 113 ? 12.423 -13.670 -7.766 1.00 94.44 113 LEU A N 1
ATOM 939 C CA . LEU A 1 113 ? 11.455 -14.613 -8.345 1.00 94.44 113 LEU A CA 1
ATOM 940 C C . LEU A 1 113 ? 11.285 -15.880 -7.499 1.00 94.44 113 LEU A C 1
ATOM 942 O O . LEU A 1 113 ? 10.159 -16.307 -7.248 1.00 94.44 113 LEU A O 1
ATOM 946 N N . LEU A 1 114 ? 12.394 -16.483 -7.058 1.00 95.31 114 LEU A N 1
ATOM 947 C CA . LEU A 1 114 ? 12.360 -17.671 -6.204 1.00 95.31 114 LEU A CA 1
ATOM 948 C C . LEU A 1 114 ? 11.740 -17.366 -4.838 1.00 95.31 114 LEU A C 1
ATOM 950 O O . LEU A 1 114 ? 10.993 -18.191 -4.319 1.00 95.31 114 LEU A O 1
ATOM 954 N N . PHE A 1 115 ? 12.010 -16.182 -4.285 1.00 93.62 115 PHE A N 1
ATOM 955 C CA . PHE A 1 115 ? 11.412 -15.726 -3.036 1.00 93.62 115 PHE A CA 1
ATOM 956 C C . PHE A 1 115 ? 9.891 -15.578 -3.154 1.00 93.62 115 PHE A C 1
ATOM 958 O O . PHE A 1 115 ? 9.154 -16.080 -2.309 1.00 93.62 115 PHE A O 1
ATOM 965 N N . LEU A 1 116 ? 9.399 -14.954 -4.224 1.00 94.62 116 LEU A N 1
ATOM 966 C CA . LEU A 1 116 ? 7.962 -14.861 -4.489 1.00 94.62 116 LEU A CA 1
ATOM 967 C C . LEU A 1 116 ? 7.337 -16.257 -4.657 1.00 94.62 116 LEU A C 1
ATOM 969 O O . LEU A 1 116 ? 6.296 -16.551 -4.068 1.00 94.62 116 LEU A O 1
ATOM 973 N N . LEU A 1 117 ? 7.998 -17.156 -5.400 1.00 93.50 117 LEU A N 1
ATOM 974 C CA . LEU A 1 117 ? 7.553 -18.547 -5.551 1.00 93.50 117 LEU A CA 1
ATOM 975 C C . LEU A 1 117 ? 7.452 -19.276 -4.205 1.00 93.50 117 LEU A C 1
ATOM 977 O O . LEU A 1 117 ? 6.463 -19.971 -3.971 1.00 93.50 117 LEU A O 1
ATOM 981 N N . SER A 1 118 ? 8.430 -19.106 -3.306 1.00 93.50 118 SER A N 1
ATOM 982 C CA . SER A 1 118 ? 8.402 -19.745 -1.983 1.00 93.50 118 SER A CA 1
ATOM 983 C C . SER A 1 118 ? 7.289 -19.222 -1.072 1.00 93.50 118 SER A C 1
ATOM 985 O O . SER A 1 118 ? 6.954 -19.884 -0.094 1.00 93.50 118 SER A O 1
ATOM 987 N N . HIS A 1 119 ? 6.687 -18.079 -1.412 1.00 90.94 119 HIS A N 1
ATOM 988 C CA . HIS A 1 119 ? 5.563 -17.474 -0.697 1.00 90.94 119 HIS A CA 1
ATOM 989 C C . HIS A 1 119 ? 4.242 -17.565 -1.474 1.00 90.94 119 HIS A C 1
ATOM 991 O O . HIS A 1 119 ? 3.333 -16.763 -1.291 1.00 90.94 119 HIS A O 1
ATOM 997 N N . ASN A 1 120 ? 4.103 -18.596 -2.314 1.00 90.06 120 ASN A N 1
ATOM 998 C CA . ASN A 1 120 ? 2.879 -18.931 -3.050 1.00 90.06 120 ASN A CA 1
ATOM 999 C C . ASN A 1 120 ? 2.446 -17.902 -4.109 1.00 90.06 120 ASN A C 1
ATOM 1001 O O . ASN A 1 120 ? 1.296 -17.928 -4.568 1.00 90.06 120 ASN A O 1
ATOM 1005 N N . PHE A 1 121 ? 3.354 -17.034 -4.565 1.00 93.31 121 PHE A N 1
ATOM 1006 C CA . PHE A 1 121 ? 3.066 -16.147 -5.685 1.00 93.31 121 PHE A CA 1
ATOM 1007 C C . PHE A 1 121 ? 2.780 -16.964 -6.954 1.00 93.31 121 PHE A C 1
ATOM 1009 O O . PHE A 1 121 ? 3.630 -17.689 -7.474 1.00 93.31 121 PHE A O 1
ATOM 1016 N N . SER A 1 122 ? 1.562 -16.836 -7.484 1.00 92.25 122 SER A N 1
ATOM 1017 C CA . SER A 1 122 ? 1.123 -17.557 -8.686 1.00 92.25 122 SER A CA 1
ATOM 1018 C C . SER A 1 122 ? 1.465 -16.764 -9.953 1.00 92.25 122 SER A C 1
ATOM 1020 O O . SER A 1 122 ? 0.638 -15.991 -10.442 1.00 92.25 122 SER A O 1
ATOM 1022 N N . PHE A 1 123 ? 2.679 -16.934 -10.486 1.00 94.75 123 PHE A N 1
ATOM 1023 C CA . PHE A 1 123 ? 3.140 -16.218 -11.688 1.00 94.75 123 PHE A CA 1
ATOM 1024 C C . PHE A 1 123 ? 2.257 -16.461 -12.914 1.00 94.75 123 PHE A C 1
ATOM 1026 O O . PHE A 1 123 ? 1.987 -15.534 -13.669 1.00 94.75 123 PHE A O 1
ATOM 1033 N N . ASP A 1 124 ? 1.763 -17.683 -13.091 1.00 95.44 124 ASP A N 1
ATOM 1034 C CA . ASP A 1 124 ? 0.823 -18.057 -14.147 1.00 95.44 124 ASP A CA 1
ATOM 1035 C C . ASP A 1 124 ? -0.449 -17.193 -14.101 1.00 95.44 124 ASP A C 1
ATOM 1037 O O . ASP A 1 124 ? -0.799 -16.521 -15.074 1.00 95.44 124 ASP A O 1
ATOM 1041 N N . LYS A 1 125 ? -1.103 -17.138 -12.935 1.00 94.88 125 LYS A N 1
ATOM 1042 C CA . LYS A 1 125 ? -2.336 -16.368 -12.737 1.00 94.88 125 LYS A CA 1
ATOM 1043 C C . LYS A 1 125 ? -2.075 -14.870 -12.804 1.00 94.88 125 LYS A C 1
ATOM 1045 O O . LYS A 1 125 ? -2.924 -14.137 -13.314 1.00 94.88 125 LYS A O 1
ATOM 1050 N N . HIS A 1 126 ? -0.937 -14.423 -12.276 1.00 96.12 126 HIS A N 1
ATOM 1051 C CA . HIS A 1 126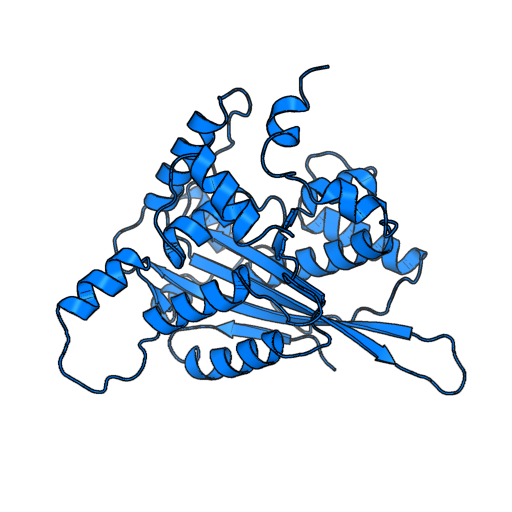 ? -0.522 -13.027 -12.317 1.00 96.12 126 HIS A CA 1
ATOM 1052 C C . HIS A 1 126 ? -0.354 -12.570 -13.766 1.00 96.12 126 HIS A C 1
ATOM 1054 O O . HIS A 1 126 ? -1.076 -11.676 -14.201 1.00 96.12 126 HIS A O 1
ATOM 1060 N N . LEU A 1 127 ? 0.470 -13.255 -14.561 1.00 94.44 127 LEU A N 1
ATOM 1061 C CA . LEU A 1 127 ? 0.674 -12.940 -15.979 1.00 94.44 127 LEU A CA 1
ATOM 1062 C C . LEU A 1 127 ? -0.642 -12.956 -16.772 1.00 94.44 127 LEU A C 1
ATOM 1064 O O . LEU A 1 127 ? -0.881 -12.083 -17.608 1.00 94.44 127 LEU A O 1
ATOM 1068 N N . GLU A 1 128 ? -1.530 -13.913 -16.490 1.00 96.25 128 GLU A N 1
ATOM 1069 C CA . GLU A 1 128 ? -2.817 -14.031 -17.177 1.00 96.25 128 GLU A CA 1
ATOM 1070 C C . GLU A 1 128 ? -3.778 -12.878 -16.839 1.00 96.25 128 GLU A C 1
ATOM 1072 O O . GLU A 1 128 ? -4.520 -12.414 -17.712 1.00 96.25 128 GLU A O 1
ATOM 1077 N N . LYS A 1 129 ? -3.812 -12.412 -15.584 1.00 97.31 129 LYS A N 1
ATOM 1078 C CA . LYS A 1 129 ? -4.891 -11.544 -15.069 1.00 97.31 129 LYS A CA 1
ATOM 1079 C C . LYS A 1 129 ? -4.462 -10.106 -14.788 1.00 97.31 129 LYS A C 1
ATOM 1081 O O . LYS A 1 129 ? -5.344 -9.251 -14.682 1.00 97.31 129 LYS A O 1
ATOM 1086 N N . SER A 1 130 ? -3.167 -9.828 -14.705 1.00 97.69 130 SER A N 1
ATOM 1087 C CA . SER A 1 130 ? -2.640 -8.508 -14.360 1.00 97.69 130 SER A CA 1
ATOM 1088 C C . SER A 1 130 ? -3.153 -7.395 -15.266 1.00 97.69 130 SER A C 1
ATOM 1090 O O . SER A 1 130 ? -3.342 -7.563 -16.475 1.00 97.69 130 SER A O 1
ATOM 1092 N N . ILE A 1 131 ? -3.381 -6.235 -14.657 1.00 97.12 131 ILE A N 1
ATOM 1093 C CA . ILE A 1 131 ? -3.659 -4.989 -15.363 1.00 97.12 131 ILE A CA 1
ATOM 1094 C C . ILE A 1 131 ? -2.336 -4.519 -15.961 1.00 97.12 131 ILE A C 1
ATOM 1096 O O . ILE A 1 131 ? -1.367 -4.288 -15.239 1.00 97.12 131 ILE A O 1
ATOM 1100 N N . GLN A 1 132 ? -2.282 -4.404 -17.285 1.00 94.56 132 GLN A N 1
ATOM 1101 C CA . GLN A 1 132 ? -1.125 -3.794 -17.927 1.00 94.56 132 GLN A CA 1
ATOM 1102 C C . GLN A 1 132 ? -1.100 -2.302 -17.619 1.00 94.56 132 GLN A C 1
ATOM 1104 O O . GLN A 1 132 ? -2.158 -1.685 -17.546 1.00 94.56 132 GLN A O 1
ATOM 1109 N N . PHE A 1 133 ? 0.081 -1.714 -17.457 1.00 90.81 133 PHE A N 1
ATOM 1110 C CA . PHE A 1 133 ? 0.186 -0.277 -17.219 1.00 90.81 133 PHE A CA 1
ATOM 1111 C C . PHE A 1 133 ? 1.352 0.377 -17.960 1.00 90.81 133 PHE A C 1
ATOM 1113 O O . PHE A 1 133 ? 2.304 -0.272 -18.413 1.00 90.81 133 PHE A O 1
ATOM 1120 N N . LEU A 1 134 ? 1.232 1.697 -18.089 1.00 81.00 134 LEU A N 1
ATOM 1121 C CA . LEU A 1 134 ? 2.250 2.628 -18.554 1.00 81.00 134 LEU A CA 1
ATOM 1122 C C . LEU A 1 134 ? 2.225 3.857 -17.628 1.00 81.00 134 LEU A C 1
ATOM 1124 O O . LEU A 1 134 ? 1.135 4.236 -17.199 1.00 81.00 134 LEU A O 1
ATOM 1128 N N . PRO A 1 135 ? 3.372 4.501 -17.353 1.00 73.00 135 PRO A N 1
ATOM 1129 C CA . PRO A 1 135 ? 3.390 5.764 -16.616 1.00 73.00 135 PRO A CA 1
ATOM 1130 C C . PRO A 1 135 ? 2.611 6.869 -17.352 1.00 73.00 135 PRO A C 1
ATOM 1132 O O . PRO A 1 135 ? 2.455 6.815 -18.577 1.00 73.00 135 PRO A O 1
ATOM 1135 N N . GLU A 1 136 ? 2.135 7.881 -16.617 1.00 76.19 13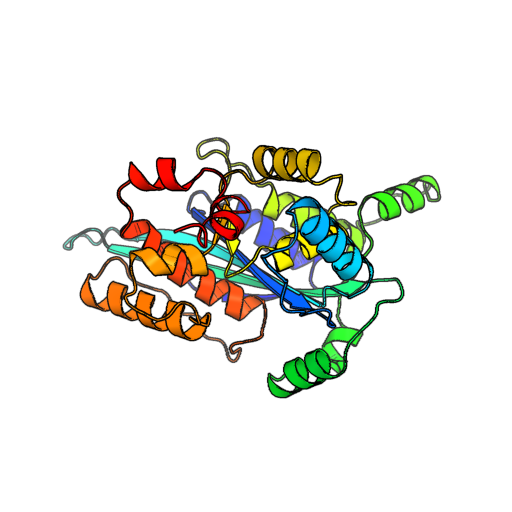6 GLU A N 1
ATOM 1136 C CA . GLU A 1 136 ? 1.215 8.911 -17.128 1.00 76.19 136 GLU A CA 1
ATOM 1137 C C . GLU A 1 136 ? 1.707 9.624 -18.390 1.00 76.19 136 GLU A C 1
ATOM 1139 O O . GLU A 1 136 ? 0.925 9.811 -19.326 1.00 76.19 136 GLU A O 1
ATOM 1144 N N . ASN A 1 137 ? 2.981 10.023 -18.427 1.00 71.75 137 ASN A N 1
ATOM 1145 C CA . ASN A 1 137 ? 3.578 10.708 -19.575 1.00 71.75 137 ASN A CA 1
ATOM 1146 C C . ASN A 1 137 ? 3.373 9.923 -20.880 1.00 71.75 137 ASN A C 1
ATOM 1148 O O . ASN A 1 137 ? 3.023 10.501 -21.902 1.00 71.75 137 ASN A O 1
ATOM 1152 N N . ARG A 1 138 ? 3.450 8.593 -20.815 1.00 70.44 138 ARG A N 1
ATOM 1153 C CA . ARG A 1 138 ? 3.277 7.704 -21.973 1.00 70.44 138 ARG A CA 1
ATOM 1154 C C . ARG A 1 138 ? 1.824 7.396 -22.314 1.00 70.44 138 ARG A C 1
ATOM 1156 O O . ARG A 1 138 ? 1.537 6.973 -23.432 1.00 70.44 138 ARG A O 1
ATOM 1163 N N . ILE A 1 139 ? 0.905 7.555 -21.361 1.00 71.88 139 ILE A N 1
ATOM 1164 C CA . ILE A 1 139 ? -0.534 7.471 -21.644 1.00 71.88 139 ILE A CA 1
ATOM 1165 C C . ILE A 1 139 ? -0.972 8.713 -22.429 1.00 71.88 139 ILE A C 1
ATOM 1167 O O . ILE A 1 139 ? -1.738 8.578 -23.380 1.00 71.88 139 ILE A O 1
ATOM 1171 N N . LYS A 1 140 ? -0.457 9.900 -22.077 1.00 71.50 140 LYS A N 1
ATOM 1172 C CA . LYS A 1 140 ? -0.758 11.159 -22.779 1.00 71.50 140 LYS A CA 1
ATOM 1173 C C . LYS A 1 140 ? -0.293 11.136 -24.236 1.00 71.50 140 LYS A C 1
ATOM 1175 O O . LYS A 1 140 ? -1.120 11.366 -25.111 1.00 71.50 140 LYS A O 1
ATOM 1180 N N . GLU A 1 141 ? 0.950 10.715 -24.487 1.00 67.56 141 GLU A N 1
ATOM 1181 C CA . GLU A 1 141 ? 1.498 10.525 -25.846 1.00 67.56 141 GLU A CA 1
ATOM 1182 C C . GLU A 1 141 ? 0.562 9.675 -26.732 1.00 67.56 141 GLU A C 1
ATOM 1184 O O . GLU A 1 141 ? 0.249 10.036 -27.861 1.00 67.56 141 GLU A O 1
ATOM 1189 N N . LYS A 1 142 ? 0.023 8.572 -26.196 1.00 67.81 142 LYS A N 1
ATOM 1190 C CA . LYS A 1 142 ? -0.890 7.683 -26.935 1.00 67.81 142 LYS A CA 1
ATOM 1191 C C . LYS A 1 142 ? -2.291 8.242 -27.164 1.00 67.81 142 LYS A C 1
ATOM 1193 O O . LYS A 1 142 ? -2.986 7.752 -28.054 1.00 67.81 142 LYS A O 1
ATOM 1198 N N . LYS A 1 143 ? -2.755 9.167 -26.321 1.00 66.31 143 LYS A N 1
ATOM 1199 C CA . LYS A 1 143 ? -4.076 9.792 -26.472 1.00 66.31 143 LYS A CA 1
ATOM 1200 C C . LYS A 1 143 ? -4.057 10.858 -27.554 1.00 66.31 143 LYS A C 1
ATOM 1202 O O . LYS A 1 143 ? -4.985 10.889 -28.353 1.00 66.31 143 LYS A O 1
ATOM 1207 N N . GLU A 1 144 ? -2.980 11.636 -27.628 1.00 60.50 144 GLU A N 1
ATOM 1208 C CA . GLU A 1 144 ? -2.747 12.596 -28.714 1.00 60.50 144 GLU A CA 1
ATOM 1209 C C . GLU A 1 144 ? -2.726 11.893 -30.087 1.00 60.50 144 GLU A C 1
ATOM 1211 O O . GLU A 1 144 ? -3.230 12.423 -31.072 1.00 60.50 144 GLU A O 1
ATOM 1216 N N . GLU A 1 145 ? -2.259 10.640 -30.146 1.00 59.97 145 GLU A N 1
ATOM 1217 C CA . GLU A 1 145 ? -2.299 9.802 -31.356 1.00 59.97 145 GLU A CA 1
ATOM 1218 C C . GLU A 1 145 ? -3.694 9.228 -31.699 1.00 59.97 145 GLU A C 1
ATOM 1220 O O . GLU A 1 145 ? -3.893 8.718 -32.804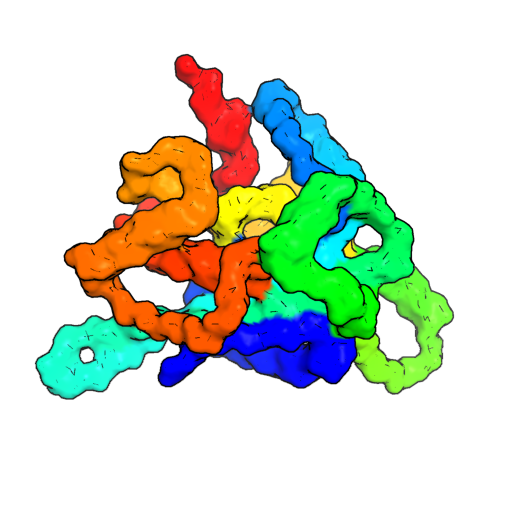 1.00 59.97 145 GLU A O 1
ATOM 1225 N N . LYS A 1 146 ? -4.665 9.261 -30.772 1.00 60.22 146 LYS A N 1
ATOM 1226 C CA . LYS A 1 146 ? -5.936 8.509 -30.854 1.00 60.22 146 LYS A CA 1
ATOM 1227 C C . LYS A 1 146 ? -7.204 9.358 -30.727 1.00 60.22 146 LYS A C 1
ATOM 1229 O O . LYS A 1 146 ? -8.267 8.801 -30.459 1.00 60.22 146 LYS A O 1
ATOM 1234 N N . GLU A 1 147 ? -7.145 10.671 -30.939 1.00 53.69 147 GLU A N 1
ATOM 1235 C CA . GLU A 1 147 ? -8.314 11.563 -30.843 1.00 53.69 147 GLU A CA 1
ATOM 1236 C C . GLU A 1 147 ? -9.367 11.346 -31.954 1.00 53.69 147 GLU A C 1
ATOM 1238 O O . GLU A 1 147 ? -9.590 12.226 -32.777 1.00 53.69 147 GLU A O 1
ATOM 1243 N N . LYS A 1 148 ? -10.042 10.186 -31.973 1.00 50.38 148 LYS A N 1
ATOM 1244 C CA . LYS A 1 148 ? -11.365 9.924 -32.573 1.00 50.38 148 LYS A CA 1
ATOM 1245 C C . LYS A 1 148 ? -11.962 8.656 -31.944 1.00 50.38 148 LYS A C 1
ATOM 1247 O O . LYS A 1 148 ? -11.671 7.572 -32.425 1.00 50.38 148 LYS A O 1
ATOM 1252 N N . GLU A 1 149 ? -12.766 8.798 -30.886 1.00 53.66 149 GLU A N 1
ATOM 1253 C CA . GLU A 1 149 ? -13.971 8.000 -30.546 1.00 53.66 149 GLU A CA 1
ATOM 1254 C C . GLU A 1 149 ? -14.308 8.089 -29.048 1.00 53.66 149 GLU A C 1
ATOM 1256 O O . GLU A 1 149 ? -13.443 8.271 -28.197 1.00 53.66 149 GLU A O 1
ATOM 1261 N N . ASN A 1 150 ? -15.599 7.953 -28.736 1.00 54.69 150 ASN A N 1
ATOM 1262 C CA . ASN A 1 150 ? -16.167 7.889 -27.388 1.00 54.69 150 ASN A CA 1
ATOM 1263 C C . ASN A 1 150 ? -15.740 6.565 -26.710 1.00 54.69 150 ASN A C 1
ATOM 1265 O O . ASN A 1 150 ? -16.525 5.624 -26.606 1.00 54.69 150 ASN A O 1
ATOM 1269 N N . SER A 1 151 ? -14.464 6.438 -26.339 1.00 63.25 151 SER A N 1
ATOM 1270 C CA . SER A 1 151 ? -13.898 5.185 -25.833 1.00 63.25 151 SER A CA 1
ATOM 1271 C C . SER A 1 151 ? -14.074 5.043 -24.320 1.00 63.25 151 SER A C 1
ATOM 1273 O O . SER A 1 151 ? -13.709 5.936 -23.555 1.00 63.25 151 SER A O 1
ATOM 1275 N N . GLU A 1 152 ? -14.583 3.888 -23.894 1.00 77.81 152 GLU A N 1
ATOM 1276 C CA . GLU A 1 152 ? -14.592 3.431 -22.501 1.00 77.81 152 GLU A CA 1
ATOM 1277 C C . GLU A 1 152 ? -13.186 3.535 -21.872 1.00 77.81 152 GLU A C 1
ATOM 1279 O O . GLU A 1 152 ? -12.181 3.253 -22.531 1.00 77.81 152 GLU A O 1
ATOM 1284 N N . ILE A 1 153 ? -13.099 3.954 -20.601 1.00 84.62 153 ILE A N 1
ATOM 1285 C CA . ILE A 1 153 ? -11.817 4.106 -19.892 1.00 84.62 153 ILE A CA 1
ATOM 1286 C C . ILE A 1 153 ? -11.115 2.746 -19.835 1.00 84.62 153 ILE A C 1
ATOM 1288 O O . ILE A 1 153 ? -11.625 1.789 -19.248 1.00 84.62 153 ILE A O 1
ATOM 1292 N N . LEU A 1 154 ? -9.916 2.664 -20.413 1.00 88.88 154 LEU A N 1
ATOM 1293 C CA . LEU A 1 154 ? -9.131 1.434 -20.403 1.00 88.88 154 LEU A CA 1
ATOM 1294 C C . LEU A 1 154 ? -8.682 1.078 -18.971 1.00 88.88 154 LEU A C 1
ATOM 1296 O O . LEU A 1 154 ? -8.363 1.978 -18.190 1.00 88.88 154 LEU A O 1
ATOM 1300 N N . PRO A 1 155 ? -8.543 -0.219 -18.627 1.00 91.12 155 PRO A N 1
ATOM 1301 C CA . PRO A 1 155 ? -8.039 -0.656 -17.321 1.00 91.12 155 PRO A CA 1
ATOM 1302 C C . PRO A 1 155 ? -6.726 0.012 -16.885 1.00 91.12 155 PRO A C 1
ATOM 1304 O O . PRO A 1 155 ? -6.559 0.323 -15.710 1.00 91.12 155 PRO A O 1
ATOM 1307 N N . GLU A 1 156 ? -5.813 0.251 -17.833 1.00 88.94 156 GLU A N 1
ATOM 1308 C CA . GLU A 1 156 ? -4.515 0.898 -17.592 1.00 88.94 156 GLU A CA 1
ATOM 1309 C C . GLU A 1 156 ? -4.654 2.375 -17.188 1.00 88.94 156 GLU A C 1
ATOM 1311 O O . GLU A 1 156 ? -3.939 2.854 -16.310 1.00 88.94 156 GLU A O 1
ATOM 1316 N N . GLU A 1 157 ? -5.630 3.078 -17.761 1.00 89.88 157 GLU A N 1
ATOM 1317 C CA . GLU A 1 157 ? -5.937 4.468 -17.413 1.00 89.88 157 GLU A CA 1
ATOM 1318 C C . GLU A 1 157 ? -6.665 4.560 -16.076 1.00 89.88 157 GLU A C 1
ATOM 1320 O O . GLU A 1 157 ? -6.355 5.419 -15.251 1.00 89.88 157 GLU A O 1
ATOM 1325 N N . LEU A 1 158 ? -7.613 3.649 -15.839 1.00 93.50 158 LEU A N 1
ATOM 1326 C CA . LEU A 1 158 ? -8.337 3.595 -14.578 1.00 93.50 158 LEU A CA 1
ATOM 1327 C C . LEU A 1 158 ? -7.397 3.279 -13.411 1.00 93.50 158 LEU A C 1
ATOM 1329 O O . LEU A 1 158 ? -7.546 3.870 -12.347 1.00 93.50 158 LEU A O 1
ATOM 1333 N N . LEU A 1 159 ? -6.407 2.403 -13.609 1.00 95.25 159 LEU A N 1
ATOM 1334 C CA . LEU A 1 159 ? -5.380 2.132 -12.606 1.00 95.25 159 LEU A CA 1
ATOM 1335 C C . LEU A 1 159 ? -4.622 3.412 -12.226 1.00 95.25 159 LEU A C 1
ATOM 1337 O O . LEU A 1 159 ? -4.546 3.727 -11.043 1.00 95.25 159 LEU A O 1
ATOM 1341 N N . LEU A 1 160 ? -4.118 4.168 -13.210 1.00 92.62 160 LEU A N 1
ATOM 1342 C CA . LEU A 1 160 ? -3.435 5.448 -12.975 1.00 92.62 160 LEU A CA 1
ATOM 1343 C C . LEU A 1 160 ? -4.322 6.423 -12.186 1.00 92.62 160 LEU A C 1
ATOM 1345 O O . LEU A 1 160 ? -3.871 7.031 -11.214 1.00 92.62 160 LEU A O 1
ATOM 1349 N N . ILE A 1 161 ? -5.588 6.566 -12.595 1.00 93.31 161 ILE A N 1
ATOM 1350 C CA . ILE A 1 161 ? -6.555 7.443 -11.924 1.00 93.31 161 ILE A CA 1
ATOM 1351 C C . ILE A 1 161 ? -6.743 7.010 -10.468 1.00 93.31 161 ILE A C 1
ATOM 1353 O O . ILE A 1 161 ? -6.641 7.846 -9.575 1.00 93.31 161 ILE A O 1
ATOM 1357 N N . LEU A 1 162 ? -6.954 5.716 -10.215 1.00 96.31 162 LEU A N 1
ATOM 1358 C CA . LEU A 1 162 ? -7.123 5.192 -8.861 1.00 96.31 162 LEU A CA 1
ATOM 1359 C C . LEU A 1 162 ? -5.874 5.404 -8.003 1.00 96.31 162 LEU A C 1
ATOM 1361 O O . LEU A 1 162 ? -6.009 5.827 -6.863 1.00 96.31 162 LEU A O 1
ATOM 1365 N N . MET A 1 163 ? -4.668 5.160 -8.523 1.00 95.44 163 MET A N 1
ATOM 1366 C CA . MET A 1 163 ? -3.436 5.379 -7.752 1.00 95.44 163 MET A CA 1
ATOM 1367 C C . MET A 1 163 ? -3.280 6.850 -7.356 1.00 95.44 163 MET A C 1
ATOM 1369 O O . MET A 1 163 ? -2.984 7.149 -6.202 1.00 95.44 163 MET A O 1
ATOM 1373 N N . LYS A 1 164 ? -3.561 7.780 -8.276 1.00 92.81 164 LYS A N 1
ATOM 1374 C CA . LYS A 1 164 ? -3.567 9.217 -7.973 1.00 92.81 164 LYS A CA 1
ATOM 1375 C C . LYS A 1 164 ? -4.621 9.594 -6.944 1.00 92.81 164 LYS A C 1
ATOM 1377 O O . LYS A 1 164 ? -4.315 10.340 -6.019 1.00 92.81 164 LYS A O 1
ATOM 1382 N N . GLU A 1 165 ? -5.844 9.089 -7.111 1.00 95.00 165 GLU A N 1
ATOM 1383 C CA . GLU A 1 165 ? -6.922 9.297 -6.148 1.00 95.00 165 GLU A CA 1
ATOM 1384 C C . GLU A 1 165 ? -6.455 8.827 -4.767 1.00 95.00 165 GLU A C 1
ATOM 1386 O O . GLU A 1 165 ? -6.472 9.622 -3.840 1.00 95.00 165 GLU A O 1
ATOM 1391 N N . ILE A 1 166 ? -5.934 7.606 -4.639 1.00 95.69 166 ILE A N 1
ATOM 1392 C CA . ILE A 1 166 ? -5.527 6.995 -3.366 1.00 95.69 166 ILE A CA 1
ATOM 1393 C C . ILE A 1 166 ? -4.374 7.749 -2.687 1.00 95.69 166 ILE A C 1
ATOM 1395 O O . ILE A 1 166 ? -4.528 8.179 -1.545 1.00 95.69 166 ILE A O 1
ATOM 1399 N N . PHE A 1 167 ? -3.235 7.922 -3.364 1.00 91.62 167 PHE A N 1
ATOM 1400 C CA . PHE A 1 167 ? -2.019 8.463 -2.738 1.00 91.62 167 PHE A CA 1
ATOM 1401 C C . PHE A 1 167 ? -2.070 9.976 -2.491 1.00 91.62 167 PHE A C 1
ATOM 1403 O O . PHE A 1 167 ? -1.336 10.480 -1.648 1.00 91.62 167 PHE A O 1
ATOM 1410 N N . ILE A 1 168 ? -2.948 10.702 -3.193 1.00 88.94 168 ILE A N 1
ATOM 1411 C CA . ILE A 1 168 ? -3.063 12.169 -3.116 1.00 88.94 168 ILE A CA 1
ATOM 1412 C C . ILE A 1 168 ? -4.442 12.572 -2.546 1.00 88.94 168 ILE A C 1
ATOM 1414 O O . ILE A 1 168 ? -4.906 13.703 -2.712 1.00 88.94 168 ILE A O 1
ATOM 1418 N N . THR A 1 169 ? -5.142 11.651 -1.863 1.00 89.25 169 THR A N 1
ATOM 1419 C CA . THR A 1 169 ? -6.481 11.923 -1.316 1.00 89.25 169 THR A CA 1
ATOM 1420 C C . THR A 1 169 ? -6.454 13.059 -0.296 1.00 89.25 169 THR A C 1
ATOM 1422 O O . THR A 1 169 ? -5.717 13.042 0.694 1.00 89.25 169 THR A O 1
ATOM 1425 N N . LYS A 1 170 ? -7.388 13.998 -0.480 1.00 88.69 170 LYS A N 1
ATOM 1426 C CA . LYS A 1 170 ? -7.748 15.031 0.493 1.00 88.69 170 LYS A CA 1
ATOM 1427 C C . LYS A 1 170 ? -9.219 14.909 0.870 1.00 88.69 170 LYS A C 1
ATOM 1429 O O . LYS A 1 170 ? -10.086 14.792 0.011 1.00 88.69 170 LYS A O 1
ATOM 1434 N N . LYS A 1 171 ? -9.495 14.989 2.166 1.00 86.06 171 LYS A N 1
ATOM 1435 C CA . LYS A 1 171 ? -10.828 15.139 2.748 1.00 86.06 171 LYS A CA 1
ATOM 1436 C C . LYS A 1 171 ? -11.077 16.609 3.045 1.00 86.06 171 LYS A C 1
ATOM 1438 O O . LYS A 1 171 ? -10.250 17.239 3.700 1.00 86.06 171 LYS A O 1
ATOM 1443 N N . GLU A 1 172 ? -12.240 17.126 2.658 1.00 80.62 172 GLU A N 1
ATOM 1444 C CA . GLU A 1 172 ? -12.600 18.541 2.851 1.00 80.62 172 GLU A CA 1
ATOM 1445 C C . GLU A 1 172 ? -12.393 19.019 4.297 1.00 80.62 172 GLU A C 1
ATOM 1447 O O . GLU A 1 172 ? -11.863 20.101 4.524 1.00 80.62 172 GLU A O 1
ATOM 1452 N N . LYS A 1 173 ? -12.759 18.187 5.283 1.00 81.56 173 LYS A N 1
ATOM 1453 C CA . LYS A 1 173 ? -12.683 18.534 6.712 1.00 81.56 173 LYS A CA 1
ATOM 1454 C C . LYS A 1 173 ? -11.430 18.031 7.431 1.00 81.56 173 LYS A C 1
ATOM 1456 O O . LYS A 1 173 ? -11.064 18.598 8.456 1.00 81.56 173 LYS A O 1
ATOM 1461 N N . LYS A 1 174 ? -10.797 16.955 6.944 1.00 79.62 174 LYS A N 1
ATOM 1462 C CA . LYS A 1 174 ? -9.643 16.313 7.611 1.00 79.62 174 LYS A CA 1
ATOM 1463 C C . LYS A 1 174 ? -8.292 16.651 6.960 1.00 79.62 174 LYS A C 1
ATOM 1465 O O . LYS A 1 174 ? -7.259 16.365 7.553 1.00 79.62 174 LYS A O 1
ATOM 1470 N N . GLY A 1 175 ? -8.282 17.282 5.784 1.00 88.62 175 GLY A N 1
ATOM 1471 C CA . GLY A 1 175 ? -7.063 17.524 5.015 1.00 88.62 175 GLY A CA 1
ATOM 1472 C C . GLY A 1 175 ? -6.572 16.255 4.316 1.00 88.62 175 GLY A C 1
ATOM 1473 O O . GLY A 1 175 ? -7.377 15.428 3.893 1.00 88.62 175 GLY A O 1
ATOM 1474 N N . PHE A 1 176 ? -5.257 16.107 4.162 1.00 87.88 176 PHE A N 1
ATOM 1475 C CA . PHE A 1 176 ? -4.672 14.898 3.576 1.00 87.88 176 PHE A CA 1
ATOM 1476 C C . PHE A 1 176 ? -4.996 13.660 4.412 1.00 87.88 176 PHE A C 1
ATOM 1478 O O . PHE A 1 176 ? -4.981 13.708 5.642 1.00 87.88 176 PHE A O 1
ATOM 1485 N N . VAL A 1 177 ? -5.270 12.545 3.739 1.00 92.25 177 VAL A N 1
ATOM 1486 C CA . VAL A 1 177 ? -5.387 11.247 4.408 1.00 92.25 177 VAL A CA 1
ATOM 1487 C C . VAL A 1 177 ? -3.975 10.701 4.648 1.00 92.25 177 VAL A C 1
ATOM 1489 O O . VAL A 1 177 ? -3.185 10.688 3.705 1.00 92.25 177 VAL A O 1
ATOM 1492 N N . PRO A 1 178 ? -3.627 10.266 5.875 1.00 94.12 178 PRO A N 1
ATOM 1493 C CA . PRO A 1 178 ? -2.326 9.667 6.136 1.00 94.12 178 PRO A CA 1
ATOM 1494 C C . PRO A 1 178 ? -2.072 8.428 5.276 1.00 94.12 178 PRO A C 1
ATOM 1496 O O . PRO A 1 178 ? -2.949 7.566 5.171 1.00 94.12 178 PRO A O 1
ATOM 1499 N N . ILE A 1 179 ? -0.866 8.334 4.718 1.00 95.12 179 ILE A N 1
ATOM 1500 C CA . ILE A 1 179 ? -0.369 7.174 3.977 1.00 95.12 179 ILE A CA 1
ATOM 1501 C C . ILE A 1 179 ? 0.682 6.467 4.828 1.00 95.12 179 ILE A C 1
ATOM 1503 O O . ILE A 1 179 ? 1.542 7.104 5.435 1.00 95.12 179 ILE A O 1
ATOM 1507 N N . VAL A 1 180 ? 0.598 5.146 4.906 1.00 96.19 180 VAL A N 1
ATOM 1508 C CA . VAL A 1 180 ? 1.391 4.350 5.842 1.00 96.19 180 VAL A CA 1
ATOM 1509 C C . VAL A 1 180 ? 2.059 3.192 5.118 1.00 96.19 180 VAL A C 1
ATOM 1511 O O . VAL A 1 180 ? 1.394 2.453 4.399 1.00 96.19 180 VAL A O 1
ATOM 1514 N N . GLY A 1 181 ? 3.349 2.995 5.355 1.00 96.12 181 GLY A N 1
ATOM 1515 C CA . GLY A 1 181 ? 4.092 1.840 4.858 1.00 96.12 181 GLY A CA 1
ATOM 1516 C C . GLY A 1 181 ? 4.979 1.212 5.933 1.00 96.12 181 GLY A C 1
ATOM 1517 O O . GLY A 1 181 ? 5.011 1.661 7.085 1.00 96.12 181 GLY A O 1
ATOM 1518 N N . HIS A 1 182 ? 5.704 0.161 5.570 1.00 92.81 182 HIS A N 1
ATOM 1519 C CA . HIS A 1 182 ? 6.722 -0.457 6.412 1.00 92.81 182 HIS A CA 1
ATOM 1520 C C . HIS A 1 182 ? 8.031 -0.550 5.637 1.00 92.81 182 HIS A C 1
ATOM 1522 O O . HIS A 1 182 ? 8.119 -1.312 4.685 1.00 92.81 182 HIS A O 1
ATOM 1528 N N . ASN A 1 183 ? 9.054 0.204 6.046 1.00 90.19 183 ASN A N 1
ATOM 1529 C CA . ASN A 1 183 ? 10.293 0.337 5.276 1.00 90.19 183 ASN A CA 1
ATOM 1530 C C . ASN A 1 183 ? 10.040 0.769 3.813 1.00 90.19 183 ASN A C 1
ATOM 1532 O O . ASN A 1 183 ? 10.719 0.320 2.890 1.00 90.19 183 ASN A O 1
ATOM 1536 N N . ALA A 1 184 ? 9.054 1.644 3.612 1.00 91.81 184 ALA A N 1
ATOM 1537 C CA . ALA A 1 184 ? 8.361 1.824 2.335 1.00 91.81 184 ALA A CA 1
ATOM 1538 C C . ALA A 1 184 ? 8.977 2.895 1.422 1.00 91.81 184 ALA A C 1
ATOM 1540 O O . ALA A 1 184 ? 8.355 3.358 0.463 1.00 91.81 184 ALA A O 1
ATOM 1541 N N . LEU A 1 185 ? 10.207 3.331 1.714 1.00 88.06 185 LEU A N 1
ATOM 1542 C CA . LEU A 1 185 ? 10.906 4.291 0.864 1.00 88.06 185 LEU A CA 1
ATOM 1543 C C . LEU A 1 185 ? 11.080 3.728 -0.550 1.00 88.06 185 LEU A C 1
ATOM 1545 O O . LEU A 1 185 ? 10.840 4.428 -1.526 1.00 88.06 185 LEU A O 1
ATOM 1549 N N . TYR A 1 186 ? 11.487 2.465 -0.659 1.00 89.88 186 TYR A N 1
ATOM 1550 C CA . TYR A 1 186 ? 11.712 1.811 -1.944 1.00 89.88 186 TYR A CA 1
ATOM 1551 C C . TYR A 1 186 ? 10.399 1.642 -2.730 1.00 89.88 186 TYR A C 1
ATOM 1553 O O . TYR A 1 186 ? 10.340 1.983 -3.913 1.00 89.88 186 TYR A O 1
ATOM 1561 N N . ASP A 1 187 ? 9.322 1.244 -2.049 1.00 94.19 187 ASP A N 1
ATOM 1562 C CA . ASP A 1 187 ? 7.961 1.151 -2.584 1.00 94.19 187 ASP A CA 1
ATOM 1563 C C . ASP A 1 187 ? 7.499 2.467 -3.204 1.00 94.19 187 ASP A C 1
ATOM 1565 O O . ASP A 1 187 ? 6.964 2.478 -4.314 1.00 94.19 187 ASP A O 1
ATOM 1569 N N . LEU A 1 188 ? 7.760 3.600 -2.542 1.00 92.38 188 LEU A N 1
ATOM 1570 C CA . LEU A 1 188 ? 7.403 4.908 -3.087 1.00 92.38 188 LEU A CA 1
ATOM 1571 C C . LEU A 1 188 ? 8.107 5.211 -4.402 1.00 92.38 188 LEU A C 1
ATOM 1573 O O . LEU A 1 188 ? 7.464 5.724 -5.315 1.00 92.38 188 LEU A O 1
ATOM 1577 N N . TYR A 1 189 ? 9.394 4.889 -4.541 1.00 93.75 189 TYR A N 1
ATOM 1578 C CA . TYR A 1 189 ? 10.083 5.116 -5.812 1.00 93.75 189 TYR A CA 1
ATOM 1579 C C . TYR A 1 189 ? 9.456 4.292 -6.935 1.00 93.75 189 TYR A C 1
ATOM 1581 O O . TYR A 1 189 ? 9.269 4.805 -8.035 1.00 93.75 189 TYR A O 1
ATOM 1589 N N . PHE A 1 190 ? 9.062 3.046 -6.669 1.00 94.62 190 PHE A N 1
ATOM 1590 C CA . PHE A 1 190 ? 8.359 2.238 -7.662 1.00 94.62 190 PHE A CA 1
ATOM 1591 C C . PHE A 1 190 ? 6.969 2.788 -7.978 1.00 94.62 190 PHE A C 1
ATOM 1593 O O . PHE A 1 190 ? 6.653 2.973 -9.153 1.00 94.62 190 PHE A O 1
ATOM 1600 N N . VAL A 1 191 ? 6.153 3.095 -6.966 1.00 93.25 191 VAL A N 1
ATOM 1601 C CA . VAL A 1 191 ? 4.806 3.653 -7.157 1.00 93.25 191 VAL A CA 1
ATOM 1602 C C . VAL A 1 191 ? 4.870 4.952 -7.957 1.00 93.25 191 VAL A C 1
ATOM 1604 O O . VAL A 1 191 ? 4.173 5.073 -8.966 1.00 93.25 191 VAL A O 1
ATOM 1607 N N . TYR A 1 192 ? 5.735 5.897 -7.579 1.00 92.00 192 TYR A N 1
ATOM 1608 C CA . TYR A 1 192 ? 5.877 7.147 -8.321 1.00 92.00 192 TYR A CA 1
ATOM 1609 C C . TYR A 1 192 ? 6.349 6.883 -9.751 1.00 92.00 192 TYR A C 1
ATOM 1611 O O . TYR A 1 192 ? 5.623 7.214 -10.687 1.00 92.00 192 TYR A O 1
ATOM 1619 N N . GLN A 1 193 ? 7.499 6.226 -9.925 1.00 92.50 193 GLN A N 1
ATOM 1620 C CA . GLN A 1 193 ? 8.129 6.047 -11.235 1.00 92.50 193 GLN A CA 1
ATOM 1621 C C . GLN A 1 193 ? 7.283 5.226 -12.219 1.00 92.50 193 GLN A C 1
ATOM 1623 O O . GLN A 1 193 ? 7.333 5.469 -13.428 1.00 92.50 193 GLN A O 1
ATOM 1628 N N . GLN A 1 194 ? 6.556 4.218 -11.735 1.00 91.56 194 GLN A N 1
ATOM 1629 C CA . GLN A 1 194 ? 5.855 3.262 -12.594 1.00 91.56 194 GLN A CA 1
ATOM 1630 C C . GLN A 1 194 ? 4.368 3.562 -12.753 1.00 91.56 194 GLN A C 1
ATOM 1632 O O . GLN A 1 194 ? 3.824 3.315 -13.831 1.00 91.56 194 GLN A O 1
ATOM 1637 N N . LEU A 1 195 ? 3.719 4.093 -11.713 1.00 89.44 195 LEU A N 1
ATOM 1638 C CA . LEU A 1 195 ? 2.271 4.296 -11.696 1.00 89.44 195 LEU A CA 1
ATOM 1639 C C . LEU A 1 195 ? 1.848 5.754 -11.718 1.00 89.44 195 LEU A C 1
ATOM 1641 O O . LEU A 1 195 ? 0.709 6.002 -12.090 1.00 89.44 195 LEU A O 1
ATOM 1645 N N . LEU A 1 196 ? 2.705 6.705 -11.339 1.00 85.88 196 LEU A N 1
ATOM 1646 C CA . LEU A 1 196 ? 2.348 8.124 -11.321 1.00 85.88 196 LEU A CA 1
ATOM 1647 C C . LEU A 1 196 ? 3.050 8.881 -12.449 1.00 85.88 196 LEU A C 1
ATOM 1649 O O . LEU A 1 196 ? 2.408 9.198 -13.447 1.00 85.88 196 LEU A O 1
ATOM 1653 N N . ASN A 1 197 ? 4.344 9.177 -12.320 1.00 84.81 197 ASN A N 1
ATOM 1654 C CA . ASN A 1 197 ? 5.107 9.946 -13.303 1.00 84.81 197 ASN A CA 1
ATOM 1655 C C . ASN A 1 197 ? 6.623 9.745 -13.126 1.00 84.81 197 ASN A C 1
ATOM 1657 O O . ASN A 1 197 ? 7.072 9.154 -12.146 1.00 84.81 197 ASN A O 1
ATOM 1661 N N . ASP A 1 198 ? 7.423 10.268 -14.054 1.00 89.19 198 ASP A N 1
ATOM 1662 C CA . ASP A 1 198 ? 8.873 10.311 -13.882 1.00 89.19 19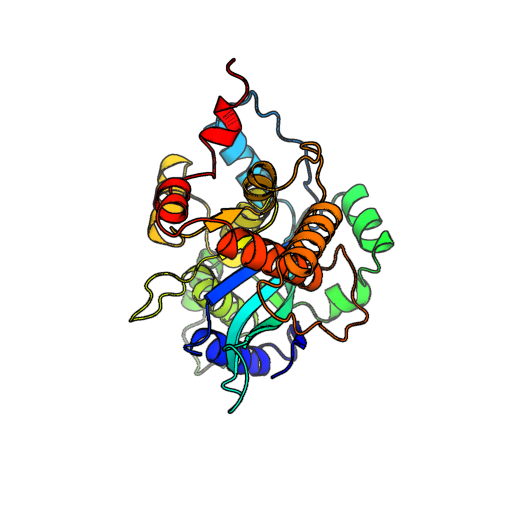8 ASP A CA 1
ATOM 1663 C C . ASP A 1 198 ? 9.257 11.079 -12.611 1.00 89.19 198 ASP A C 1
ATOM 1665 O O . ASP A 1 198 ? 8.742 12.165 -12.331 1.00 89.19 198 ASP A O 1
ATOM 1669 N N . ILE A 1 199 ? 10.174 10.491 -11.842 1.00 91.69 199 ILE A N 1
ATOM 1670 C CA . ILE A 1 199 ? 10.685 11.093 -10.612 1.00 91.69 199 ILE A CA 1
ATOM 1671 C C . ILE A 1 199 ? 11.675 12.213 -10.989 1.00 91.69 199 ILE A C 1
ATOM 1673 O O . ILE A 1 199 ? 12.587 11.956 -11.786 1.00 91.69 199 ILE A O 1
ATOM 1677 N N . PRO A 1 200 ? 11.503 13.444 -10.465 1.00 93.19 200 PRO A N 1
ATOM 1678 C CA . PRO A 1 200 ? 12.410 14.564 -10.723 1.00 93.19 200 PRO A CA 1
ATOM 1679 C C . PRO A 1 200 ? 13.709 14.426 -9.909 1.00 93.19 200 PRO A C 1
ATOM 1681 O O . PRO A 1 200 ? 13.933 13.400 -9.280 1.00 93.19 200 PRO A O 1
ATOM 1684 N N . ASP A 1 201 ? 14.569 15.449 -9.908 1.00 93.44 201 ASP A N 1
ATOM 1685 C CA . ASP A 1 201 ? 15.752 15.474 -9.038 1.00 93.44 201 ASP A CA 1
ATOM 1686 C C . ASP A 1 201 ? 15.385 15.404 -7.545 1.00 93.44 201 ASP A C 1
ATOM 1688 O O . ASP A 1 201 ? 14.255 15.707 -7.158 1.00 93.44 201 ASP A O 1
ATOM 1692 N N . PHE A 1 202 ? 16.357 15.054 -6.698 1.00 90.19 202 PHE A N 1
ATOM 1693 C CA . PHE A 1 202 ? 16.131 14.785 -5.276 1.00 90.19 202 PHE A CA 1
ATOM 1694 C C . PHE A 1 202 ? 15.397 15.924 -4.556 1.00 90.19 202 PHE A C 1
ATOM 1696 O O . PHE A 1 202 ? 14.414 15.676 -3.862 1.00 90.19 202 PHE A O 1
ATOM 1703 N N . SER A 1 203 ? 15.818 17.176 -4.758 1.00 90.25 203 SER A N 1
ATOM 1704 C CA . SER A 1 203 ? 15.208 18.337 -4.096 1.00 90.25 203 SER A CA 1
ATOM 1705 C C . SER A 1 203 ? 13.760 18.540 -4.548 1.00 90.25 203 SER A C 1
ATOM 1707 O O . SER A 1 203 ? 12.848 18.683 -3.728 1.00 90.25 203 SER A O 1
ATOM 1709 N N . SER A 1 204 ? 13.529 18.474 -5.860 1.00 93.19 204 SER A N 1
ATOM 1710 C CA . SER A 1 204 ? 12.190 18.561 -6.444 1.00 93.19 204 SER A CA 1
ATOM 1711 C C . SER A 1 204 ? 11.294 17.393 -6.024 1.00 93.19 204 SER A C 1
ATOM 1713 O O . SER A 1 204 ? 10.094 17.583 -5.829 1.00 93.19 204 SER A O 1
ATOM 1715 N N . PHE A 1 205 ? 11.854 16.194 -5.854 1.00 91.56 205 PHE A N 1
ATOM 1716 C CA . PHE A 1 205 ? 11.109 15.016 -5.421 1.00 91.56 205 PHE A CA 1
ATOM 1717 C C . PHE A 1 205 ? 10.682 15.136 -3.961 1.00 91.56 205 PHE A C 1
ATOM 1719 O O . PHE A 1 205 ? 9.521 14.885 -3.653 1.00 91.56 205 PHE A O 1
ATOM 1726 N N . MET A 1 206 ? 11.568 15.611 -3.081 1.00 88.25 206 MET A N 1
ATOM 1727 C CA . MET A 1 206 ? 11.200 15.908 -1.695 1.00 88.25 206 MET A CA 1
ATOM 1728 C C . MET A 1 206 ? 10.078 16.942 -1.634 1.00 88.25 206 MET A C 1
ATOM 1730 O O . MET A 1 206 ? 9.069 16.712 -0.978 1.00 88.25 206 MET A O 1
ATOM 1734 N N . LYS A 1 207 ? 10.184 18.029 -2.405 1.00 89.94 207 LYS A N 1
ATOM 1735 C CA . LYS A 1 207 ? 9.114 19.029 -2.492 1.00 89.94 207 LYS A CA 1
ATOM 1736 C C . LYS A 1 207 ? 7.791 18.430 -2.988 1.00 89.94 207 LYS A C 1
ATOM 1738 O O . LYS A 1 207 ? 6.734 18.752 -2.454 1.00 89.94 207 LYS A O 1
ATOM 1743 N N . LEU A 1 208 ? 7.841 17.550 -3.987 1.00 89.69 208 LEU A N 1
ATOM 1744 C CA . LEU A 1 208 ? 6.657 16.861 -4.494 1.00 89.69 208 LEU A CA 1
ATOM 1745 C C . LEU A 1 208 ? 6.003 15.986 -3.413 1.00 89.69 208 LEU A C 1
ATOM 1747 O O . LEU A 1 208 ? 4.776 15.989 -3.298 1.00 89.69 208 LEU A O 1
ATOM 1751 N N . LEU A 1 209 ? 6.793 15.252 -2.624 1.00 88.00 209 LEU A N 1
ATOM 1752 C CA . LEU A 1 209 ? 6.287 14.446 -1.510 1.00 88.00 209 LEU A CA 1
ATOM 1753 C C . LEU A 1 209 ? 5.623 15.329 -0.446 1.00 88.00 209 LEU A C 1
ATOM 1755 O O . LEU A 1 209 ? 4.488 15.049 -0.065 1.00 88.00 209 LEU A O 1
ATOM 1759 N N . ASP A 1 210 ? 6.258 16.437 -0.055 1.00 85.88 210 ASP A N 1
ATOM 1760 C CA . ASP A 1 210 ? 5.695 17.418 0.881 1.00 85.88 210 ASP A CA 1
ATOM 1761 C C . ASP A 1 210 ? 4.348 17.989 0.381 1.00 85.88 210 ASP A C 1
ATOM 1763 O O . ASP A 1 210 ? 3.426 18.234 1.161 1.00 85.88 210 ASP A O 1
ATOM 1767 N N . GLU A 1 211 ? 4.204 18.203 -0.929 1.00 86.75 211 GLU A N 1
ATOM 1768 C CA . GLU A 1 211 ? 2.999 18.788 -1.531 1.00 86.75 211 GLU A CA 1
ATOM 1769 C C . GLU A 1 211 ? 1.868 17.781 -1.776 1.00 86.75 211 GLU A C 1
ATOM 1771 O O . GLU A 1 211 ? 0.693 18.165 -1.789 1.00 86.75 211 GLU A O 1
ATOM 1776 N N . THR A 1 212 ? 2.195 16.507 -2.000 1.00 84.50 212 THR A N 1
ATOM 1777 C CA . THR A 1 212 ? 1.219 15.483 -2.417 1.00 84.50 212 THR A CA 1
ATOM 1778 C C . THR A 1 212 ? 0.891 14.469 -1.331 1.00 84.50 212 THR A C 1
ATOM 1780 O O . THR A 1 212 ? -0.236 13.980 -1.293 1.00 84.50 212 THR A O 1
ATOM 1783 N N . MET A 1 213 ? 1.823 14.205 -0.418 1.00 85.44 213 MET A N 1
ATOM 1784 C CA . MET A 1 213 ? 1.692 13.199 0.631 1.00 85.44 213 MET A CA 1
ATOM 1785 C C . MET A 1 213 ? 2.403 13.636 1.933 1.00 85.44 213 MET A C 1
ATOM 1787 O O . MET A 1 213 ? 3.256 12.917 2.455 1.00 85.44 213 MET A O 1
ATOM 1791 N N . PRO A 1 214 ? 2.036 14.794 2.517 1.00 84.12 214 PRO A N 1
ATOM 1792 C CA . PRO A 1 214 ? 2.709 15.342 3.702 1.00 84.12 214 PRO A CA 1
ATOM 1793 C C . PRO A 1 214 ? 2.513 14.519 4.984 1.00 84.12 214 PRO A C 1
ATOM 1795 O O . PRO A 1 214 ? 3.159 14.777 5.995 1.00 84.12 214 PRO A O 1
ATOM 1798 N N . LEU A 1 215 ? 1.573 13.570 4.987 1.00 89.50 215 LEU A N 1
ATOM 1799 C CA . LEU A 1 215 ? 1.261 12.714 6.132 1.00 89.50 215 LEU A CA 1
ATOM 1800 C C . LEU A 1 215 ? 1.666 11.272 5.835 1.00 89.50 215 LEU A C 1
ATOM 1802 O O . LEU A 1 215 ? 0.820 10.382 5.792 1.00 89.50 215 LEU A O 1
ATOM 1806 N N . PHE A 1 216 ? 2.958 11.057 5.610 1.00 88.81 216 PHE A N 1
ATOM 1807 C CA . PHE A 1 216 ? 3.515 9.726 5.416 1.00 88.81 216 PHE A CA 1
ATOM 1808 C C . PHE A 1 216 ? 4.127 9.173 6.703 1.00 88.81 216 PHE A C 1
ATOM 1810 O O . PHE A 1 216 ? 4.895 9.862 7.375 1.00 88.81 216 PHE A O 1
ATOM 1817 N N . PHE A 1 217 ? 3.823 7.918 7.025 1.00 90.12 217 PHE A N 1
ATOM 1818 C CA . PHE A 1 217 ? 4.329 7.250 8.219 1.00 90.12 217 PHE A CA 1
ATOM 1819 C C . PHE A 1 217 ? 4.945 5.895 7.881 1.00 90.12 217 PHE A C 1
ATOM 1821 O O . PHE A 1 217 ? 4.311 5.057 7.244 1.00 90.12 217 PHE A O 1
ATOM 1828 N N . ASP A 1 218 ? 6.157 5.657 8.380 1.00 91.00 218 ASP A N 1
ATOM 1829 C CA . ASP A 1 218 ? 6.822 4.363 8.271 1.00 91.00 218 ASP A CA 1
ATOM 1830 C C . ASP A 1 218 ? 6.749 3.609 9.602 1.00 91.00 218 ASP A C 1
ATOM 1832 O O . ASP A 1 218 ? 7.280 4.044 10.629 1.00 91.00 218 ASP A O 1
ATOM 1836 N N . THR A 1 219 ? 6.069 2.467 9.598 1.00 91.12 219 THR A N 1
ATOM 1837 C CA . THR A 1 219 ? 5.865 1.665 10.807 1.00 91.12 219 THR A CA 1
ATOM 1838 C C . THR A 1 219 ? 7.146 1.043 11.336 1.00 91.12 219 THR A C 1
ATOM 1840 O O . THR A 1 219 ? 7.252 0.882 12.551 1.00 91.12 219 THR A O 1
ATOM 1843 N N . LYS A 1 220 ? 8.134 0.737 10.483 1.00 87.94 220 LYS A N 1
ATOM 1844 C CA . LYS A 1 220 ? 9.434 0.237 10.944 1.00 87.94 220 LYS A CA 1
ATOM 1845 C C . LYS A 1 220 ? 10.104 1.291 11.811 1.00 87.94 220 LYS A C 1
ATOM 1847 O O . LYS A 1 220 ? 10.527 0.994 12.926 1.00 87.94 220 LYS A O 1
ATOM 1852 N N . TYR A 1 221 ? 10.104 2.536 11.345 1.00 83.19 221 TYR A N 1
ATOM 1853 C CA . TYR A 1 221 ? 10.670 3.649 12.094 1.00 83.19 221 TYR A CA 1
ATOM 1854 C C . TYR A 1 221 ? 9.888 3.935 13.383 1.00 83.19 221 TYR A C 1
ATOM 1856 O O . TYR A 1 221 ? 10.473 3.976 14.467 1.00 83.19 221 TYR A O 1
ATOM 1864 N N . LEU A 1 222 ? 8.558 4.053 13.296 1.00 83.44 222 LEU A N 1
ATOM 1865 C CA . LEU A 1 222 ? 7.697 4.295 14.460 1.00 83.44 222 LEU A CA 1
ATOM 1866 C C . LEU A 1 222 ? 7.843 3.216 15.536 1.00 83.44 222 LEU A C 1
ATOM 1868 O O . LEU A 1 222 ? 7.819 3.531 16.726 1.00 83.44 222 LEU A O 1
ATOM 1872 N N . SER A 1 223 ? 8.016 1.955 15.132 1.00 83.31 223 SER A N 1
ATOM 1873 C CA . SER A 1 223 ? 8.102 0.831 16.065 1.00 83.31 223 SER A CA 1
ATOM 1874 C C . SER A 1 223 ? 9.240 0.980 17.081 1.00 83.31 223 SER A C 1
ATOM 1876 O O . SER A 1 223 ? 9.062 0.594 18.234 1.00 83.31 223 SER A O 1
ATOM 1878 N N . SER A 1 224 ? 10.349 1.633 16.709 1.00 79.62 224 SER A N 1
ATOM 1879 C CA . SER A 1 224 ? 11.517 1.855 17.579 1.00 79.62 224 SER A CA 1
ATOM 1880 C C . SER A 1 224 ? 11.205 2.637 18.862 1.00 79.62 224 SER A C 1
ATOM 1882 O O . SER A 1 224 ? 11.912 2.511 19.858 1.00 79.62 224 SER A O 1
ATOM 1884 N N . SER A 1 225 ? 10.131 3.433 18.856 1.00 73.75 225 SER A N 1
ATOM 1885 C CA . SER A 1 225 ? 9.705 4.244 20.002 1.00 73.75 225 SER A CA 1
ATOM 1886 C C . SER A 1 225 ? 8.799 3.490 20.981 1.00 73.75 225 SER A C 1
ATOM 1888 O O . SER A 1 225 ? 8.576 3.964 22.093 1.00 73.75 225 SER A O 1
ATOM 1890 N N . PHE A 1 226 ? 8.263 2.332 20.582 1.00 75.56 226 PHE A N 1
ATOM 1891 C CA . PHE A 1 226 ? 7.273 1.573 21.361 1.00 75.56 226 PHE A CA 1
ATOM 1892 C C . PHE A 1 226 ? 7.709 0.145 21.665 1.00 75.56 226 PHE A C 1
ATOM 1894 O O . PHE A 1 226 ? 7.241 -0.444 22.636 1.00 75.56 226 PHE A O 1
ATOM 1901 N N . LEU A 1 227 ? 8.585 -0.416 20.835 1.00 73.94 227 LEU A N 1
ATOM 1902 C CA . LEU A 1 227 ? 9.043 -1.788 20.926 1.00 73.94 227 LEU A CA 1
ATOM 1903 C C . LEU A 1 227 ? 10.533 -1.807 21.257 1.00 73.94 227 LEU A C 1
ATOM 1905 O O . LEU A 1 227 ? 11.361 -1.299 20.507 1.00 73.94 227 LEU A O 1
ATOM 1909 N N . SER A 1 228 ? 10.887 -2.453 22.367 1.00 67.06 228 SER A N 1
ATOM 1910 C CA . SER A 1 228 ? 12.278 -2.773 22.708 1.00 67.06 228 SER A CA 1
ATOM 1911 C C . SER A 1 228 ? 12.741 -4.020 21.944 1.00 67.06 228 SER A C 1
ATOM 1913 O O . SER A 1 228 ? 13.050 -5.046 22.545 1.00 67.06 228 SER A O 1
ATOM 1915 N N . ILE A 1 229 ? 12.722 -3.959 20.610 1.00 60.81 229 ILE A N 1
ATOM 1916 C CA . ILE A 1 229 ? 13.069 -5.072 19.713 1.00 60.81 229 ILE A CA 1
ATOM 1917 C C . ILE A 1 229 ? 14.153 -4.582 18.724 1.00 60.81 229 ILE A C 1
ATOM 1919 O O . ILE A 1 229 ? 14.125 -3.408 18.351 1.00 60.81 229 ILE A O 1
ATOM 1923 N N . PRO A 1 230 ? 15.142 -5.415 18.327 1.00 59.19 230 PRO A N 1
ATOM 1924 C CA . PRO A 1 230 ? 16.262 -4.983 17.484 1.00 59.19 230 PRO A CA 1
ATOM 1925 C C . PRO A 1 230 ? 15.844 -4.327 16.159 1.00 59.19 230 PRO A C 1
ATOM 1927 O O . PRO A 1 230 ? 14.826 -4.684 15.576 1.00 59.19 230 PRO A O 1
ATOM 1930 N N . ALA A 1 231 ? 16.696 -3.450 15.616 1.00 53.09 231 ALA A N 1
ATOM 1931 C CA . ALA A 1 231 ? 16.471 -2.712 14.360 1.00 53.09 231 ALA A CA 1
ATOM 1932 C C . ALA A 1 231 ? 16.215 -3.590 13.108 1.00 53.09 231 ALA A C 1
ATOM 1934 O O . ALA A 1 231 ? 15.780 -3.090 12.068 1.00 53.09 231 ALA A O 1
ATOM 1935 N N . PHE A 1 232 ? 16.447 -4.902 13.209 1.00 58.09 232 PHE A N 1
ATOM 1936 C CA . PHE A 1 232 ? 16.142 -5.903 12.182 1.00 58.09 232 PHE A CA 1
ATOM 1937 C C . PHE A 1 232 ? 14.679 -6.369 12.176 1.00 58.09 232 PHE A C 1
ATOM 1939 O O . PHE A 1 232 ? 14.367 -7.329 11.483 1.00 58.09 232 PHE A O 1
ATOM 1946 N N . LEU A 1 233 ? 13.792 -5.716 12.934 1.00 62.53 233 LEU A N 1
ATOM 1947 C CA . LEU A 1 233 ? 12.351 -5.961 12.939 1.00 62.53 233 LEU A CA 1
ATOM 1948 C C . LEU A 1 233 ? 11.801 -6.115 11.516 1.00 62.53 233 LEU A C 1
ATOM 1950 O O . LEU A 1 233 ? 11.699 -5.144 10.760 1.00 62.53 233 LEU A O 1
ATOM 1954 N N . HIS A 1 234 ? 11.431 -7.344 11.177 1.00 85.12 234 HIS A N 1
ATOM 1955 C CA . HIS A 1 234 ? 10.607 -7.619 10.018 1.00 85.12 234 HIS A CA 1
ATOM 1956 C C . HIS A 1 234 ? 9.152 -7.293 10.367 1.00 85.12 234 HIS A C 1
ATOM 1958 O O . HIS A 1 234 ? 8.742 -7.334 11.532 1.00 85.12 234 HIS A O 1
ATOM 1964 N N . LEU A 1 235 ? 8.350 -6.995 9.350 1.00 90.69 235 LEU A N 1
ATOM 1965 C CA . LEU A 1 235 ? 6.933 -6.674 9.498 1.00 90.69 235 LEU A CA 1
ATOM 1966 C C . LEU A 1 235 ? 6.143 -7.646 10.412 1.00 90.69 235 LEU A C 1
ATOM 1968 O O . LEU A 1 235 ? 5.366 -7.160 11.241 1.00 90.69 235 LEU A O 1
ATOM 1972 N N . PRO A 1 236 ? 6.355 -8.983 10.373 1.00 91.69 236 PRO A N 1
ATOM 1973 C CA . PRO A 1 236 ? 5.687 -9.903 11.295 1.00 91.69 236 PRO A CA 1
ATOM 1974 C C . PRO A 1 236 ? 5.952 -9.615 12.777 1.00 91.69 236 PRO A C 1
ATOM 1976 O O . PRO A 1 236 ? 5.048 -9.749 13.603 1.00 91.69 236 PRO A O 1
ATOM 1979 N N . ASP A 1 237 ? 7.171 -9.210 13.127 1.00 90.75 237 ASP A N 1
ATOM 1980 C CA . ASP A 1 237 ? 7.566 -8.963 14.514 1.00 90.75 237 ASP A CA 1
ATOM 1981 C C . ASP A 1 237 ? 6.984 -7.645 15.027 1.00 90.75 237 ASP A C 1
ATOM 1983 O O . ASP A 1 237 ? 6.473 -7.588 16.149 1.00 90.75 237 ASP A O 1
ATOM 1987 N N . VAL A 1 238 ? 6.969 -6.611 14.174 1.00 91.00 238 VAL A N 1
ATOM 1988 C CA . VAL A 1 238 ? 6.295 -5.336 14.467 1.00 91.00 238 VAL A CA 1
ATOM 1989 C C . VAL A 1 238 ? 4.806 -5.568 14.708 1.00 91.00 238 VAL A C 1
ATOM 1991 O O . VAL A 1 238 ? 4.268 -5.094 15.710 1.00 91.00 238 VAL A O 1
ATOM 1994 N N . TYR A 1 239 ? 4.156 -6.344 13.837 1.00 94.06 239 TYR A N 1
ATOM 1995 C CA . TYR A 1 239 ? 2.736 -6.661 13.966 1.00 94.06 239 TYR A CA 1
ATOM 1996 C C . TYR A 1 239 ? 2.434 -7.426 15.257 1.00 94.06 239 TYR A C 1
ATOM 1998 O O . TYR A 1 239 ? 1.560 -7.021 16.022 1.00 94.06 239 TYR A O 1
ATOM 2006 N N . ARG A 1 240 ? 3.192 -8.488 15.564 1.00 92.88 240 ARG A N 1
ATOM 2007 C CA . ARG A 1 240 ? 3.034 -9.245 16.821 1.00 92.88 240 ARG A CA 1
ATOM 2008 C C . ARG A 1 240 ? 3.204 -8.353 18.049 1.00 92.88 240 ARG A C 1
ATOM 2010 O O . ARG A 1 240 ? 2.381 -8.418 18.962 1.00 92.88 240 ARG A O 1
ATOM 2017 N N . GLY A 1 241 ? 4.237 -7.510 18.060 1.00 91.56 241 GLY A N 1
ATOM 2018 C CA . GLY A 1 241 ? 4.486 -6.558 19.142 1.00 91.56 241 GLY A CA 1
ATOM 2019 C C . GLY A 1 241 ? 3.327 -5.579 19.328 1.00 91.56 241 GLY A C 1
ATOM 2020 O O . GLY A 1 241 ? 2.833 -5.412 20.442 1.00 91.56 241 GLY A O 1
ATOM 2021 N N . ALA A 1 242 ? 2.833 -4.994 18.235 1.00 92.38 242 ALA A N 1
ATOM 2022 C CA . ALA A 1 242 ? 1.694 -4.084 18.268 1.00 92.38 242 ALA A CA 1
ATOM 2023 C C . ALA A 1 242 ? 0.429 -4.777 18.806 1.00 92.38 242 ALA A C 1
ATOM 2025 O O . ALA A 1 242 ? -0.212 -4.267 19.725 1.00 92.38 242 ALA A O 1
ATOM 2026 N N . ILE A 1 243 ? 0.092 -5.970 18.304 1.00 94.31 243 ILE A N 1
ATOM 2027 C CA . ILE A 1 243 ? -1.084 -6.728 18.757 1.00 94.31 243 ILE A CA 1
ATOM 2028 C C . ILE A 1 243 ? -1.008 -7.053 20.253 1.00 94.31 243 ILE A C 1
ATOM 2030 O O . ILE A 1 243 ? -2.018 -6.925 20.948 1.00 94.31 243 ILE A O 1
ATOM 2034 N N . ASN A 1 244 ? 0.167 -7.426 20.769 1.00 93.94 244 ASN A N 1
ATOM 2035 C CA . ASN A 1 244 ? 0.352 -7.655 22.203 1.00 93.94 244 ASN A CA 1
ATOM 2036 C C . ASN A 1 244 ? 0.080 -6.382 23.014 1.00 93.94 244 ASN A C 1
ATOM 2038 O O . ASN A 1 244 ? -0.688 -6.433 23.974 1.00 93.94 244 ASN A O 1
ATOM 2042 N N . ILE A 1 245 ? 0.592 -5.228 22.574 1.00 91.50 245 ILE A N 1
ATOM 2043 C CA . ILE A 1 245 ? 0.299 -3.942 23.223 1.00 91.50 245 ILE A CA 1
ATOM 2044 C C . ILE A 1 245 ? -1.205 -3.646 23.219 1.00 91.50 245 ILE A C 1
ATOM 2046 O O . ILE A 1 245 ? -1.749 -3.223 24.241 1.00 91.50 245 ILE A O 1
ATOM 2050 N N . ASN A 1 246 ? -1.894 -3.863 22.092 1.00 93.44 246 ASN A N 1
ATOM 2051 C CA . ASN A 1 246 ? -3.334 -3.619 22.022 1.00 93.44 246 ASN A CA 1
ATOM 2052 C C . ASN A 1 246 ? -4.113 -4.528 22.982 1.00 93.44 246 ASN A C 1
ATOM 2054 O O . ASN A 1 246 ? -5.039 -4.057 23.635 1.00 93.44 246 ASN A O 1
ATOM 2058 N N . LYS A 1 247 ? -3.718 -5.801 23.111 1.00 93.25 247 LYS A N 1
ATOM 2059 C CA . LYS A 1 247 ? -4.324 -6.744 24.066 1.00 93.25 247 LYS A CA 1
ATOM 2060 C C . LYS A 1 247 ? -4.107 -6.311 25.515 1.00 93.25 247 LYS A C 1
ATOM 2062 O O . LYS A 1 247 ? -5.049 -6.338 26.298 1.00 93.25 247 LYS A O 1
ATOM 2067 N N . GLU A 1 248 ? -2.895 -5.884 25.864 1.00 93.12 248 GLU A N 1
ATOM 2068 C CA . GLU A 1 248 ? -2.555 -5.445 27.223 1.00 93.12 248 GLU A CA 1
ATOM 2069 C C . GLU A 1 248 ? -3.258 -4.141 27.617 1.00 93.12 248 GLU A C 1
ATOM 2071 O O . GLU A 1 248 ? -3.731 -3.998 28.743 1.00 93.12 248 GLU A O 1
ATOM 2076 N N . LYS A 1 249 ? -3.321 -3.174 26.696 1.00 91.00 249 LYS A N 1
ATOM 2077 C CA . LYS A 1 249 ? -3.882 -1.840 26.961 1.00 91.00 249 LYS A CA 1
ATOM 2078 C C . LYS A 1 249 ? -5.363 -1.712 26.615 1.00 91.00 249 LYS A C 1
ATOM 2080 O O . LYS A 1 249 ? -5.967 -0.708 26.986 1.00 91.00 249 LYS A O 1
ATOM 2085 N N . ASN A 1 250 ? -5.932 -2.697 25.919 1.00 91.19 250 ASN A N 1
ATOM 2086 C CA . ASN A 1 250 ? -7.309 -2.712 25.430 1.00 91.19 250 ASN A CA 1
ATOM 2087 C C . ASN A 1 250 ? -7.683 -1.407 24.695 1.00 91.19 250 ASN A C 1
ATOM 2089 O O . ASN A 1 250 ? -8.650 -0.738 25.062 1.00 91.19 250 ASN A O 1
ATOM 2093 N N . LEU A 1 251 ? -6.872 -1.000 23.705 1.00 90.56 251 LEU A N 1
ATOM 2094 C CA . LEU A 1 251 ? -7.031 0.307 23.044 1.00 90.56 251 LEU A CA 1
ATOM 2095 C C . LEU A 1 251 ? -8.305 0.345 22.191 1.00 90.56 251 LEU A C 1
ATOM 2097 O O . LEU A 1 251 ? -9.052 1.322 22.228 1.00 90.56 251 LEU A O 1
ATOM 2101 N N . PHE A 1 252 ? -8.541 -0.714 21.414 1.00 92.50 252 PHE A N 1
ATOM 2102 C CA . PHE A 1 252 ? -9.734 -0.894 20.588 1.00 92.50 252 PHE A CA 1
ATOM 2103 C C . PHE A 1 252 ? -9.897 -2.355 20.152 1.00 92.50 252 PHE A C 1
ATOM 2105 O O . PHE A 1 252 ? -8.946 -3.142 20.146 1.00 92.50 252 PHE A O 1
ATOM 2112 N N . GLU A 1 253 ? -11.112 -2.706 19.737 1.00 93.44 253 GLU A N 1
ATOM 2113 C CA . GLU A 1 253 ? -11.410 -4.013 19.159 1.00 93.44 253 GLU A CA 1
ATOM 2114 C C . GLU A 1 253 ? -10.931 -4.064 17.702 1.00 93.44 253 GLU A C 1
ATOM 2116 O O . GLU A 1 253 ? -11.204 -3.159 16.909 1.00 93.44 253 GLU A O 1
ATOM 2121 N N . ILE A 1 254 ? -10.214 -5.129 17.349 1.00 92.75 254 ILE A N 1
ATOM 2122 C CA . ILE A 1 254 ? -9.761 -5.400 15.984 1.00 92.75 254 ILE A CA 1
ATOM 2123 C C . ILE A 1 254 ? -10.742 -6.368 15.336 1.00 92.75 254 ILE A C 1
ATOM 2125 O O . ILE A 1 254 ? -10.963 -7.468 15.837 1.00 92.75 254 ILE A O 1
ATOM 2129 N N . VAL A 1 255 ? -11.302 -5.969 14.197 1.00 92.12 255 VAL A N 1
ATOM 2130 C CA . VAL A 1 255 ? -12.070 -6.868 13.338 1.00 92.12 255 VAL A CA 1
ATOM 2131 C C . VAL A 1 255 ? -11.083 -7.537 12.388 1.00 92.12 255 VAL A C 1
ATOM 2133 O O . VAL A 1 255 ? -10.654 -6.928 11.408 1.00 92.12 255 VAL A O 1
ATOM 2136 N N . GLU A 1 256 ? -10.684 -8.768 12.693 1.00 87.81 256 GLU A N 1
ATOM 2137 C CA . GLU A 1 256 ? -9.720 -9.512 11.877 1.00 87.81 256 GLU A CA 1
ATOM 2138 C C . GLU A 1 256 ? -10.293 -9.903 10.507 1.00 87.81 256 GLU A C 1
ATOM 2140 O O . GLU A 1 256 ? -11.507 -9.948 10.281 1.00 87.81 256 GLU A O 1
ATOM 2145 N N . MET A 1 257 ? -9.389 -10.161 9.566 1.00 85.00 257 MET A N 1
ATOM 2146 C CA . MET A 1 257 ? -9.724 -10.610 8.223 1.00 85.00 257 MET A CA 1
ATOM 2147 C C . MET A 1 257 ? -9.832 -12.134 8.163 1.00 85.00 257 MET A C 1
ATOM 2149 O O . MET A 1 257 ? -8.876 -12.836 8.478 1.00 85.00 257 MET A O 1
ATOM 2153 N N . GLU A 1 258 ? -10.948 -12.652 7.657 1.00 77.50 258 GLU A N 1
ATOM 2154 C CA . GLU A 1 258 ? -11.039 -14.055 7.241 1.00 77.50 258 GLU A CA 1
ATOM 2155 C C . GLU A 1 258 ? -10.407 -14.192 5.845 1.00 77.50 258 GLU A C 1
ATOM 2157 O O . GLU A 1 258 ? -11.039 -13.901 4.828 1.00 77.50 258 GLU A O 1
ATOM 2162 N N . THR A 1 259 ? -9.130 -14.575 5.785 1.00 72.38 259 THR A N 1
ATOM 2163 C CA . THR A 1 259 ? -8.395 -14.779 4.528 1.00 72.38 259 THR A CA 1
ATOM 2164 C C . THR A 1 259 ? -7.487 -16.004 4.606 1.00 72.38 259 THR A C 1
ATOM 2166 O O . THR A 1 259 ? -7.008 -16.365 5.676 1.00 72.38 259 THR A O 1
ATOM 2169 N N . ASN A 1 260 ? -7.210 -16.604 3.447 1.00 72.12 260 ASN A N 1
ATOM 2170 C CA . ASN A 1 260 ? -6.186 -17.641 3.284 1.00 72.12 260 ASN A CA 1
ATOM 2171 C C . ASN A 1 260 ? -4.842 -17.065 2.788 1.00 72.12 260 ASN A C 1
ATOM 2173 O O . ASN A 1 260 ? -3.953 -17.828 2.418 1.00 72.12 260 ASN A O 1
ATOM 2177 N N . THR A 1 261 ? -4.709 -15.737 2.701 1.00 74.62 261 THR A N 1
ATOM 2178 C CA . THR A 1 261 ? -3.455 -15.061 2.329 1.00 74.62 261 THR A CA 1
ATOM 2179 C C . THR A 1 261 ? -2.502 -14.978 3.519 1.00 74.62 261 THR A C 1
ATOM 2181 O O . THR A 1 261 ? -2.936 -14.977 4.670 1.00 74.62 261 THR A O 1
ATOM 2184 N N . SER A 1 262 ? -1.207 -14.873 3.239 1.00 84.25 262 SER A N 1
ATOM 2185 C CA . SER A 1 262 ? -0.134 -14.796 4.235 1.00 84.25 262 SER A CA 1
ATOM 2186 C C . SER A 1 262 ? 0.829 -13.652 3.917 1.00 84.25 262 SER A C 1
ATOM 2188 O O . SER A 1 262 ? 0.636 -12.953 2.928 1.00 84.25 262 SER A O 1
ATOM 2190 N N . TYR A 1 263 ? 1.871 -13.493 4.740 1.00 84.19 263 TYR A N 1
ATOM 2191 C CA . TYR A 1 263 ? 2.988 -12.581 4.472 1.00 84.19 263 TYR A CA 1
ATOM 2192 C C . TYR A 1 263 ? 3.575 -12.769 3.071 1.00 84.19 263 TYR A C 1
ATOM 2194 O O . TYR A 1 263 ? 3.538 -13.893 2.552 1.00 84.19 263 TYR A O 1
ATOM 2202 N N . HIS A 1 264 ? 4.147 -11.693 2.518 1.00 84.81 264 HIS A N 1
ATOM 2203 C CA . HIS A 1 264 ? 4.672 -11.627 1.146 1.00 84.81 264 HIS A CA 1
ATOM 2204 C C . HIS A 1 264 ? 3.578 -11.748 0.064 1.00 84.81 264 HIS A C 1
ATOM 2206 O O . HIS A 1 264 ? 3.784 -12.253 -1.042 1.00 84.81 264 HIS A O 1
ATOM 2212 N N . ASP A 1 265 ? 2.373 -11.307 0.434 1.00 93.56 265 ASP A N 1
ATOM 2213 C CA . ASP A 1 265 ? 1.342 -10.801 -0.464 1.00 93.56 265 ASP A CA 1
ATOM 2214 C C . ASP A 1 265 ? 1.155 -9.327 -0.105 1.00 93.56 265 ASP A C 1
ATOM 2216 O O . ASP A 1 265 ? 0.809 -9.013 1.038 1.00 93.56 265 ASP A O 1
ATOM 2220 N N . ALA A 1 266 ? 1.335 -8.430 -1.076 1.00 96.81 266 ALA A N 1
ATOM 2221 C CA . ALA A 1 266 ? 1.312 -6.989 -0.826 1.00 96.81 266 ALA A CA 1
ATOM 2222 C C . ALA A 1 266 ? 0.035 -6.534 -0.095 1.00 96.81 266 ALA A C 1
ATOM 2224 O O . ALA A 1 266 ? 0.049 -5.627 0.738 1.00 96.81 266 ALA A O 1
ATOM 2225 N N . GLY A 1 267 ? -1.116 -7.151 -0.389 1.00 96.94 267 GLY A N 1
ATOM 2226 C CA . GLY A 1 267 ? -2.368 -6.822 0.287 1.00 96.94 267 GLY A CA 1
ATOM 2227 C C . GLY A 1 267 ? -2.341 -7.203 1.765 1.00 96.94 267 GLY A C 1
ATOM 2228 O O . GLY A 1 267 ? -2.772 -6.418 2.613 1.00 96.94 267 GLY A O 1
ATOM 2229 N N . TYR A 1 268 ? -1.837 -8.393 2.084 1.00 96.44 268 TYR A N 1
ATOM 2230 C CA . TYR A 1 268 ? -1.715 -8.844 3.467 1.00 96.44 268 TYR A CA 1
ATOM 2231 C C . TYR A 1 268 ? -0.668 -8.032 4.243 1.00 96.44 268 TYR A C 1
ATOM 2233 O O . TYR A 1 268 ? -0.920 -7.649 5.388 1.00 96.44 268 TYR A O 1
ATOM 2241 N N . ASP A 1 269 ? 0.450 -7.688 3.605 1.00 97.31 269 ASP A N 1
ATOM 2242 C CA . ASP A 1 269 ? 1.519 -6.891 4.211 1.00 97.31 269 ASP A CA 1
ATOM 2243 C C . ASP A 1 269 ? 1.069 -5.437 4.456 1.00 97.31 269 ASP A C 1
ATOM 2245 O O . ASP A 1 269 ? 1.282 -4.875 5.536 1.00 97.31 269 ASP A O 1
ATOM 2249 N N . SER A 1 270 ? 0.272 -4.870 3.545 1.00 98.12 270 SER A N 1
ATOM 2250 C CA . SER A 1 270 ? -0.472 -3.624 3.769 1.00 98.12 270 SER A CA 1
ATOM 2251 C C . SER A 1 270 ? -1.434 -3.729 4.968 1.00 98.12 270 SER A C 1
ATOM 2253 O O . SER A 1 270 ? -1.447 -2.852 5.836 1.00 98.12 270 SER A O 1
ATOM 2255 N N . TYR A 1 271 ? -2.209 -4.815 5.072 1.00 97.50 271 TYR A N 1
ATOM 2256 C CA . TYR A 1 271 ? -3.137 -5.060 6.185 1.00 97.50 271 TYR A CA 1
ATOM 2257 C C . TYR A 1 271 ? -2.418 -5.058 7.547 1.00 97.50 271 TYR A C 1
ATOM 2259 O O . TYR A 1 271 ? -2.793 -4.302 8.449 1.00 97.50 271 TYR A O 1
ATOM 2267 N N . VAL A 1 272 ? -1.353 -5.848 7.711 1.00 96.44 272 VAL A N 1
ATOM 2268 C CA . VAL A 1 272 ? -0.623 -5.922 8.992 1.00 96.44 272 VAL A CA 1
ATOM 2269 C C . VAL A 1 272 ? 0.115 -4.613 9.303 1.00 96.44 272 VAL A C 1
ATOM 2271 O O . VAL A 1 272 ? 0.171 -4.199 10.468 1.00 96.44 272 VAL A O 1
ATOM 2274 N N . THR A 1 273 ? 0.614 -3.914 8.277 1.00 97.56 273 THR A N 1
ATOM 2275 C CA . THR A 1 273 ? 1.223 -2.582 8.401 1.00 97.56 273 THR A CA 1
ATOM 2276 C C . THR A 1 273 ? 0.230 -1.590 8.997 1.00 97.56 273 THR A C 1
ATOM 2278 O O . THR A 1 273 ? 0.526 -0.923 9.993 1.00 97.56 273 THR A O 1
ATOM 2281 N N . GLY A 1 274 ? -0.982 -1.520 8.446 1.00 97.44 274 GLY A N 1
ATOM 2282 C CA . GLY A 1 274 ? -1.983 -0.568 8.908 1.00 97.44 274 GLY A CA 1
ATOM 2283 C C . GLY A 1 274 ? -2.493 -0.839 10.326 1.00 97.44 274 GLY A C 1
ATOM 2284 O O . GLY A 1 274 ? -2.623 0.102 11.112 1.00 97.44 274 GLY A O 1
ATOM 2285 N N . PHE A 1 275 ? -2.705 -2.102 10.712 1.00 96.69 275 PHE A N 1
ATOM 2286 C CA . PHE A 1 275 ? -3.064 -2.433 12.099 1.00 96.69 275 PHE A CA 1
ATOM 2287 C C . PHE A 1 275 ? -1.956 -2.055 13.087 1.00 96.69 275 PHE A C 1
ATOM 2289 O O . PHE A 1 275 ? -2.247 -1.479 14.138 1.00 96.69 275 PHE A O 1
ATOM 2296 N N . SER A 1 276 ? -0.693 -2.303 12.729 1.00 95.38 276 SER A N 1
ATOM 2297 C CA . SER A 1 276 ? 0.458 -1.893 13.544 1.00 95.38 276 SER A CA 1
ATOM 2298 C C . SER A 1 276 ? 0.476 -0.377 13.750 1.00 95.38 276 SER A C 1
ATOM 2300 O O . SER A 1 276 ? 0.586 0.106 14.879 1.00 95.38 276 SER A O 1
ATOM 2302 N N . PHE A 1 277 ? 0.284 0.387 12.671 1.00 95.31 277 PHE A N 1
ATOM 2303 C CA . PHE A 1 277 ? 0.220 1.844 12.733 1.00 95.31 277 PHE A CA 1
ATOM 2304 C C . PHE A 1 277 ? -0.928 2.362 13.595 1.00 95.31 277 PHE A C 1
ATOM 2306 O O . PHE A 1 277 ? -0.708 3.264 14.400 1.00 95.31 277 PHE A O 1
ATOM 2313 N N . ALA A 1 278 ? -2.137 1.809 13.463 1.00 94.81 278 ALA A N 1
ATOM 2314 C CA . ALA A 1 278 ? -3.282 2.253 14.256 1.00 94.81 278 ALA A CA 1
ATOM 2315 C C . ALA A 1 278 ? -3.013 2.136 15.761 1.00 94.81 278 ALA A C 1
ATOM 2317 O O . ALA A 1 278 ? -3.366 3.033 16.523 1.00 94.81 278 ALA A O 1
ATOM 2318 N N . ILE A 1 279 ? -2.344 1.060 16.177 1.00 93.88 279 ILE A N 1
ATOM 2319 C CA . ILE A 1 279 ? -1.970 0.829 17.572 1.00 93.88 279 ILE A CA 1
ATOM 2320 C C . ILE A 1 279 ? -0.931 1.859 18.012 1.00 93.88 279 ILE A C 1
ATOM 2322 O O . ILE A 1 279 ? -1.148 2.551 19.003 1.00 93.88 279 ILE A O 1
ATOM 2326 N N . PHE A 1 280 ? 0.160 2.025 17.258 1.00 90.56 280 PHE A N 1
ATOM 2327 C CA . PHE A 1 280 ? 1.186 3.022 17.580 1.00 90.56 280 PHE A CA 1
ATOM 2328 C C . PHE A 1 280 ? 0.619 4.444 17.619 1.00 90.56 280 PHE A C 1
ATOM 2330 O O . PHE A 1 280 ? 0.962 5.223 18.505 1.00 90.56 280 PHE A O 1
ATOM 2337 N N . ARG A 1 281 ? -0.312 4.775 16.720 1.00 89.50 281 ARG A N 1
ATOM 2338 C CA . ARG A 1 281 ? -0.997 6.070 16.683 1.00 89.50 281 ARG A CA 1
ATOM 2339 C C . ARG A 1 281 ? -1.767 6.362 17.972 1.00 89.50 281 ARG A C 1
ATOM 2341 O O . ARG A 1 281 ? -1.733 7.503 18.416 1.00 89.50 281 ARG A O 1
ATOM 2348 N N . GLU A 1 282 ? -2.432 5.377 18.578 1.00 88.25 282 GLU A N 1
ATOM 2349 C CA . GLU A 1 282 ? -3.128 5.571 19.864 1.00 88.25 282 GLU A CA 1
ATOM 2350 C C . GLU A 1 282 ? -2.155 5.754 21.043 1.00 88.25 282 GLU A C 1
ATOM 2352 O O . GLU A 1 282 ? -2.522 6.343 22.058 1.00 88.25 282 GLU A O 1
ATOM 2357 N N . LEU A 1 283 ? -0.907 5.286 20.918 1.00 84.38 283 LEU A N 1
ATOM 2358 C CA . LEU A 1 283 ? 0.138 5.489 21.930 1.00 84.38 283 LEU A CA 1
ATOM 2359 C C . LEU A 1 283 ? 0.800 6.868 21.824 1.00 84.38 283 LEU A C 1
ATOM 2361 O O . LEU A 1 283 ? 1.309 7.392 22.816 1.00 84.38 283 LEU A O 1
ATOM 2365 N N . ILE A 1 284 ? 0.810 7.465 20.630 1.00 78.38 284 ILE A N 1
ATOM 2366 C CA . ILE A 1 284 ? 1.378 8.793 20.404 1.00 78.38 284 ILE A CA 1
ATOM 2367 C C . ILE A 1 284 ? 0.398 9.853 20.925 1.00 78.38 284 ILE A C 1
ATOM 2369 O O . ILE A 1 284 ? -0.727 9.980 20.444 1.00 78.38 284 ILE A O 1
ATOM 2373 N N . SER A 1 285 ? 0.831 10.685 21.879 1.00 58.91 285 SER A N 1
ATOM 2374 C CA . SER A 1 285 ? 0.048 11.861 22.279 1.00 58.91 285 SER A CA 1
ATOM 2375 C C . SER A 1 285 ? -0.181 12.782 21.069 1.00 58.91 285 SER A C 1
ATOM 2377 O O . SER A 1 285 ? 0.705 12.957 20.230 1.00 58.91 285 SER A O 1
ATOM 2379 N N . LYS A 1 286 ? -1.360 13.416 20.964 1.00 48.75 286 LYS A N 1
ATOM 2380 C CA . LYS A 1 286 ? -1.723 14.284 19.817 1.00 48.75 286 LYS A CA 1
ATOM 2381 C C . LYS A 1 286 ? -0.690 15.387 19.505 1.00 48.75 286 LYS A C 1
ATOM 2383 O O . LYS A 1 286 ? -0.648 15.868 18.374 1.00 48.75 286 LYS A O 1
ATOM 2388 N N . GLU A 1 287 ? 0.141 15.779 20.471 1.00 40.91 287 GLU A N 1
ATOM 2389 C CA . GLU A 1 287 ? 1.225 16.757 20.296 1.00 40.91 287 GLU A CA 1
ATOM 2390 C C . GLU A 1 287 ? 2.496 16.168 19.659 1.00 40.91 287 GLU A C 1
ATOM 2392 O O . GLU A 1 287 ? 3.186 16.868 18.916 1.00 40.91 287 GLU A O 1
ATOM 2397 N N . ASN A 1 288 ? 2.789 14.883 19.881 1.00 47.09 288 ASN A N 1
ATOM 2398 C CA . ASN A 1 288 ? 3.985 14.222 19.353 1.00 47.09 288 ASN A CA 1
ATOM 2399 C C . ASN A 1 288 ? 3.836 13.807 17.884 1.00 47.09 288 ASN A C 1
ATOM 2401 O O . ASN A 1 288 ? 4.813 13.882 17.144 1.00 47.09 288 ASN A O 1
ATOM 2405 N N . LEU A 1 289 ? 2.618 13.487 17.423 1.00 49.00 289 LEU A N 1
ATOM 2406 C CA . LEU A 1 289 ? 2.346 13.206 16.004 1.00 49.00 289 LEU A CA 1
ATOM 2407 C C . LEU A 1 289 ? 2.731 14.399 15.114 1.00 49.00 289 LEU A C 1
ATOM 2409 O O . LEU A 1 289 ? 3.383 14.211 14.101 1.00 49.00 289 LEU A O 1
ATOM 2413 N N . LYS A 1 290 ? 2.435 15.642 15.528 1.00 40.06 290 LYS A N 1
ATOM 2414 C CA . LYS A 1 290 ? 2.793 16.858 14.765 1.00 40.06 290 LYS A CA 1
ATOM 2415 C C . LYS A 1 290 ? 4.295 17.178 14.743 1.00 40.06 290 LYS A C 1
ATOM 2417 O O . LYS A 1 290 ? 4.752 17.918 13.874 1.00 40.06 290 LYS A O 1
ATOM 2422 N N . LYS A 1 291 ? 5.063 16.676 15.715 1.00 39.75 291 LYS A N 1
ATOM 2423 C CA . LYS A 1 291 ? 6.532 16.783 15.713 1.00 39.75 291 LYS A CA 1
ATOM 2424 C C . LYS A 1 291 ? 7.170 15.656 14.900 1.00 39.75 291 LYS A C 1
ATOM 2426 O O . LYS A 1 291 ? 8.196 15.892 14.276 1.00 39.75 291 LYS A O 1
ATOM 2431 N N . SER A 1 292 ? 6.531 14.485 14.853 1.00 45.00 292 SER A N 1
ATOM 2432 C CA . SER A 1 292 ? 6.961 13.329 14.060 1.00 45.00 292 SER A CA 1
ATOM 2433 C C . SER A 1 292 ? 6.575 13.425 12.572 1.00 45.00 292 SER A C 1
ATOM 2435 O O . SER A 1 292 ? 6.994 12.590 11.781 1.00 45.00 292 SER A O 1
ATOM 2437 N N . THR A 1 293 ? 5.756 14.409 12.178 1.00 40.56 293 THR A N 1
ATOM 2438 C CA . THR A 1 293 ? 5.232 14.592 10.807 1.00 40.56 293 THR A CA 1
ATOM 2439 C C . THR A 1 293 ? 6.135 15.387 9.870 1.00 40.56 293 THR A C 1
ATOM 2441 O O . THR A 1 293 ? 5.730 15.687 8.753 1.00 40.56 293 THR A O 1
ATOM 2444 N N . LYS A 1 294 ? 7.344 15.778 10.282 1.00 43.16 294 LYS A N 1
ATOM 2445 C CA . LYS A 1 294 ? 8.325 16.295 9.324 1.00 43.16 294 LYS A CA 1
ATOM 2446 C C . LYS A 1 294 ? 9.211 15.143 8.898 1.00 43.16 294 LYS A C 1
ATOM 2448 O O . LYS A 1 294 ? 10.110 14.780 9.641 1.00 43.16 294 LYS A O 1
ATOM 2453 N N . HIS A 1 295 ? 9.037 14.642 7.680 1.00 47.50 295 HIS A N 1
ATOM 2454 C CA . HIS A 1 295 ? 10.267 14.377 6.947 1.00 47.50 295 HIS A CA 1
ATOM 2455 C C . HIS A 1 295 ? 11.081 13.145 7.384 1.00 47.50 295 HIS A C 1
ATOM 2457 O O . HIS A 1 295 ? 12.282 13.176 7.133 1.00 47.50 295 HIS A O 1
ATOM 2463 N N . PHE A 1 296 ? 10.529 12.080 7.989 1.00 46.53 296 PHE A N 1
ATOM 2464 C CA . PHE A 1 296 ? 11.319 10.862 8.311 1.00 46.53 296 PHE A CA 1
ATOM 2465 C C . PHE A 1 296 ? 11.747 10.060 7.064 1.00 46.53 296 PHE A C 1
ATOM 2467 O O . PHE A 1 296 ? 11.978 8.859 7.126 1.00 46.53 296 PHE A O 1
ATOM 2474 N N . PHE A 1 297 ? 11.843 10.708 5.906 1.00 45.22 297 PHE A N 1
ATOM 2475 C CA . PHE A 1 297 ? 12.233 10.065 4.663 1.00 45.22 297 PHE A CA 1
ATOM 2476 C C . PHE A 1 297 ? 13.744 9.926 4.508 1.00 45.22 297 PHE A C 1
ATOM 2478 O O . PHE A 1 297 ? 14.187 8.941 3.931 1.00 45.22 297 PHE A O 1
ATOM 2485 N N . PHE A 1 298 ? 14.540 10.882 5.003 1.00 39.44 298 PHE A N 1
ATOM 2486 C CA . PHE A 1 298 ? 15.967 10.911 4.654 1.00 39.44 298 PHE A CA 1
ATOM 2487 C C . PHE A 1 298 ? 16.906 11.493 5.713 1.00 39.44 298 PHE A C 1
ATOM 2489 O O . PHE A 1 298 ? 17.995 10.958 5.892 1.00 39.44 298 PHE A O 1
ATOM 2496 N N . GLY A 1 299 ? 16.514 12.543 6.447 1.00 36.34 299 GLY A N 1
ATOM 2497 C CA . GLY A 1 299 ? 17.387 13.168 7.450 1.00 36.34 299 GLY A CA 1
ATOM 2498 C C . GLY A 1 299 ? 17.816 12.180 8.537 1.00 36.34 299 GLY A C 1
ATOM 2499 O O . GLY A 1 299 ? 18.994 11.874 8.684 1.00 36.34 299 GLY A O 1
ATOM 2500 N N . ASP A 1 300 ? 16.863 11.584 9.242 1.00 42.59 300 ASP A N 1
ATOM 2501 C CA . ASP A 1 300 ? 17.197 10.624 10.298 1.00 42.59 300 ASP A CA 1
ATOM 2502 C C . ASP A 1 300 ? 17.700 9.271 9.763 1.00 42.59 300 ASP A C 1
ATOM 2504 O O . ASP A 1 300 ? 18.356 8.543 10.496 1.00 42.59 300 ASP A O 1
ATOM 2508 N N . PHE A 1 301 ? 17.477 8.948 8.483 1.00 40.47 301 PHE A N 1
ATOM 2509 C CA . PHE A 1 301 ? 18.009 7.732 7.845 1.00 40.47 301 PHE A CA 1
ATOM 2510 C C . PHE A 1 301 ? 19.516 7.840 7.531 1.00 40.47 301 PHE A C 1
ATOM 2512 O O . PHE A 1 301 ? 20.222 6.837 7.565 1.00 40.47 301 PHE A O 1
ATOM 2519 N N . PHE A 1 302 ? 20.016 9.053 7.255 1.00 33.47 302 PHE A N 1
ATOM 2520 C CA . PHE A 1 302 ? 21.431 9.323 6.948 1.00 33.47 302 PHE A CA 1
ATOM 2521 C C . PHE A 1 302 ? 22.235 9.912 8.107 1.00 33.47 302 PHE A C 1
ATOM 2523 O O . PHE A 1 302 ? 23.462 9.819 8.117 1.00 33.47 302 PHE A O 1
ATOM 2530 N N . PHE A 1 303 ? 21.574 10.544 9.078 1.00 35.00 303 PHE A N 1
ATOM 2531 C CA . PHE A 1 303 ? 22.244 11.221 10.190 1.00 35.00 303 PHE A CA 1
ATOM 2532 C C . PHE A 1 303 ? 22.236 10.427 11.508 1.00 35.00 303 PHE A C 1
ATOM 2534 O O . PHE A 1 303 ? 22.819 10.903 12.482 1.00 35.00 303 PHE A O 1
ATOM 2541 N N . GLN A 1 304 ? 21.654 9.219 11.557 1.00 39.06 304 GLN A N 1
ATOM 2542 C CA . GLN A 1 304 ? 21.642 8.399 12.780 1.00 39.06 304 GLN A CA 1
ATOM 2543 C C . GLN A 1 304 ? 22.998 7.775 13.162 1.00 39.06 304 GLN A C 1
ATOM 2545 O O . GLN A 1 304 ? 23.193 7.496 14.341 1.00 39.06 304 GLN A O 1
ATOM 2550 N N . ASP A 1 305 ? 23.970 7.691 12.246 1.00 33.47 305 ASP A N 1
ATOM 2551 C CA . ASP A 1 305 ? 25.319 7.160 12.533 1.00 33.47 305 ASP A CA 1
ATOM 2552 C C . ASP A 1 305 ? 26.391 8.243 12.775 1.00 33.47 305 ASP A C 1
ATOM 2554 O O . ASP A 1 305 ? 27.592 7.987 12.694 1.00 33.47 305 ASP A O 1
ATOM 2558 N N . LYS A 1 306 ? 25.991 9.478 13.110 1.00 30.75 306 LYS A N 1
ATOM 2559 C CA . LYS A 1 306 ? 26.919 10.486 13.658 1.00 30.75 306 LYS A CA 1
ATOM 2560 C C . LYS A 1 306 ? 26.721 10.665 15.160 1.00 30.75 306 LYS A C 1
ATOM 2562 O O . LYS A 1 306 ? 26.343 11.745 15.618 1.00 30.75 306 LYS A O 1
ATOM 2567 N N . LYS A 1 307 ? 27.015 9.615 15.924 1.00 29.58 307 LYS A N 1
ATOM 2568 C CA . LYS A 1 307 ? 27.472 9.730 17.312 1.00 29.58 307 LYS A CA 1
ATOM 2569 C C . LYS A 1 307 ? 28.631 8.784 17.563 1.00 29.58 307 LYS A C 1
ATOM 2571 O O . LYS A 1 307 ? 28.513 7.611 17.161 1.00 29.58 307 LYS A O 1
#